Protein AF-A0A7J6DPH4-F1 (afdb_monomer_lite)

Secondary structure (DSSP, 8-state):
-------PPPTTS-S-SEEEETT-S-HHHHHHHHHHHHHH-EE-SSTT-EE--HHHHHHTT-GGGGTTHHHHHHHHHTT-SSEEEEEE-S-BTTTEEE--EEESSSSSSEEPP-TT-EEEE-SSTT--EEEPPEEEE---EEEEEE-S-GGG--HHHHHHHHHHHHHH-S--S-----GGGTEE-S-TT-SS---EEHHHHHHHHHT-EEEESS--TT---HHHHHHS-EEEEETTEEEEEEESSHHHHHHHHHHHHHHHHHHHHS--------EEEPPHHHHHHHHHHHHHHBS-HHHHHHHHS-SSTTTHHHHHHH--HHHHHHHHHHHHHHHHHHHHHHHHHHHHHHHHTS--PPP-TT-

InterPro domains:
  IPR039575 Prolyl 3-hydroxylase [PTHR14049] (85-272)
  IPR044862 Prolyl 4-hydroxylase alpha subunit, Fe(2+) 2OG dioxygenase domain [PF13640] (85-146)

Radius of gyration: 23.0 Å; chains: 1; bounding box: 57×44×83 Å

Sequence (363 aa):
MVVDEGKDPEPEEAQQSRLILNNFLSPNQCNELEFIHKSCSTVGYRPNVFSTTLSHLIATNSPHFLTPFIPIRVGAEEQALGGIAVCYLNNYGDDFSGGLFHFQDGEPQTIVPLRGDVVIYRADNRNIHSVDEIIDGERLTLALWFSRESSHDEDAKLISLFSERTLHSNKWLPLPASSDMYWFSLDQSSEDHLGFDICWARLHVIGFDILYAEDKSCCSDISELLMEPVQLARGNELFDKEFINILHALQVVQYYCWKASEVEATKVEVETSKVLLLSEFQQHRISSLKTLFLKDNHLAETVFRRATPTCSESMQQSFDWTKFAATIAMWEGYARDCYEGILRSLPYWKVQESIFKVSFDEM

pLDDT: mean 84.84, std 15.6, range [30.11, 98.0]

Organism: Cannabis sativa (NCBI:txid3483)

Foldseek 3Di:
DDDDDDDDPDPPVVPPQKDKDALQDPLLLLLLQVLVCLLQWWDDPDAPDTDDDCLSCLVFLNNLSVLSVFVSQVSLCVVDQWFKKKAWSAFDPWFWHFFWKAFPDDPPRIDGRDHNMMMTHHPDPNGHIDTTDTQFGATDIDMDGDHPPCVPDCLLVSLVSNVVSVVPDPDSATHDDAQNRQWHDNDPPDPPSQTFGSLQLLCVLLQKFKDFPDLCLVPPGVRVQQQGKIWIDGDQKTFPDIDRGSSNVSSLVSLCLSCVVVLVPDPQPDDQGDIDGDDPVRVVSRVSVCVVGHVDNVVSCRYHPGPHPPRSVVSVVDDDSSSSVVSSVVSVVSSVVSVVLCVVCSVVCNVVVHDHRDDPPPD

Structure (mmCIF, N/CA/C/O backbone):
data_AF-A0A7J6DPH4-F1
#
_entry.id   AF-A0A7J6DPH4-F1
#
loop_
_atom_site.group_PDB
_atom_site.id
_atom_site.type_symbol
_atom_site.label_atom_id
_atom_site.label_alt_id
_atom_site.label_comp_id
_atom_site.label_asym_id
_atom_site.label_entity_id
_atom_site.label_seq_id
_atom_site.pdbx_PDB_ins_code
_atom_site.Cartn_x
_atom_site.Cartn_y
_atom_site.Cartn_z
_atom_site.occupancy
_atom_site.B_iso_or_equiv
_atom_site.auth_seq_id
_atom_site.auth_comp_id
_atom_site.auth_asym_id
_atom_site.auth_atom_id
_atom_site.pdbx_PDB_model_num
ATOM 1 N N . MET A 1 1 ? 32.859 13.703 -56.738 1.00 38.06 1 MET A N 1
ATOM 2 C CA . MET A 1 1 ? 32.619 13.255 -55.353 1.00 38.06 1 MET A CA 1
ATOM 3 C C . MET A 1 1 ? 31.264 12.597 -55.354 1.00 38.06 1 MET A C 1
ATOM 5 O O . MET A 1 1 ? 30.282 13.266 -55.640 1.00 38.06 1 MET A O 1
ATOM 9 N N . VAL A 1 2 ? 31.277 11.275 -55.238 1.00 30.11 2 VAL A N 1
ATOM 10 C CA . VAL A 1 2 ? 30.096 10.417 -55.292 1.00 30.11 2 VAL A CA 1
ATOM 11 C C . VAL A 1 2 ? 29.369 10.538 -53.958 1.00 30.11 2 VAL A C 1
ATOM 13 O O . VAL A 1 2 ? 30.009 10.606 -52.911 1.00 30.11 2 VAL A O 1
ATOM 16 N N . VAL A 1 3 ? 28.051 10.656 -54.052 1.00 35.66 3 VAL A N 1
ATOM 17 C CA . VAL A 1 3 ? 27.092 10.678 -52.951 1.00 35.66 3 VAL A CA 1
ATOM 18 C C . VAL A 1 3 ? 27.022 9.255 -52.401 1.00 35.66 3 VAL A C 1
ATOM 20 O O . VAL A 1 3 ? 26.757 8.335 -53.171 1.00 35.66 3 VAL A O 1
ATOM 23 N N . ASP A 1 4 ? 27.327 9.069 -51.118 1.00 32.00 4 ASP A N 1
ATOM 24 C CA . ASP A 1 4 ? 27.157 7.782 -50.440 1.00 32.00 4 ASP A CA 1
ATOM 25 C C . ASP A 1 4 ? 25.717 7.730 -49.916 1.00 32.00 4 ASP A C 1
ATOM 27 O O . ASP A 1 4 ? 25.382 8.292 -48.871 1.00 32.00 4 ASP A O 1
ATOM 31 N N . GLU A 1 5 ? 24.837 7.178 -50.750 1.00 38.66 5 GLU A N 1
ATOM 32 C CA . GLU A 1 5 ? 23.484 6.781 -50.384 1.00 38.66 5 GLU A CA 1
ATOM 33 C C . GLU A 1 5 ? 23.533 5.415 -49.693 1.00 38.66 5 GLU A C 1
ATOM 35 O O . GLU A 1 5 ? 24.134 4.475 -50.205 1.00 38.66 5 GLU A O 1
ATOM 40 N N . GLY A 1 6 ? 22.801 5.289 -48.587 1.00 45.38 6 GLY A N 1
ATOM 41 C CA . GLY A 1 6 ? 22.257 4.003 -48.163 1.00 45.38 6 GLY A CA 1
ATOM 42 C C . GLY A 1 6 ? 23.234 3.070 -47.455 1.00 45.38 6 GLY A C 1
ATOM 43 O O . GLY A 1 6 ? 23.737 2.104 -48.023 1.00 45.38 6 GLY A O 1
ATOM 44 N N . LYS A 1 7 ? 23.329 3.242 -46.139 1.00 34.84 7 LYS A N 1
ATOM 45 C CA . LYS A 1 7 ? 23.300 2.075 -45.261 1.00 34.84 7 LYS A CA 1
ATOM 46 C C . LYS A 1 7 ? 22.102 2.231 -44.338 1.00 34.84 7 LYS A C 1
ATOM 48 O O . LYS A 1 7 ? 22.192 2.877 -43.297 1.00 34.84 7 LYS A O 1
ATOM 53 N N . ASP A 1 8 ? 20.968 1.695 -44.782 1.00 39.28 8 ASP A N 1
ATOM 54 C CA . ASP A 1 8 ? 19.888 1.352 -43.863 1.00 39.28 8 ASP A CA 1
ATOM 55 C C . ASP A 1 8 ? 20.501 0.500 -42.738 1.00 39.28 8 ASP A C 1
ATOM 57 O O . ASP A 1 8 ? 21.279 -0.418 -43.035 1.00 39.28 8 ASP A O 1
ATOM 61 N N . PRO A 1 9 ? 20.240 0.815 -41.45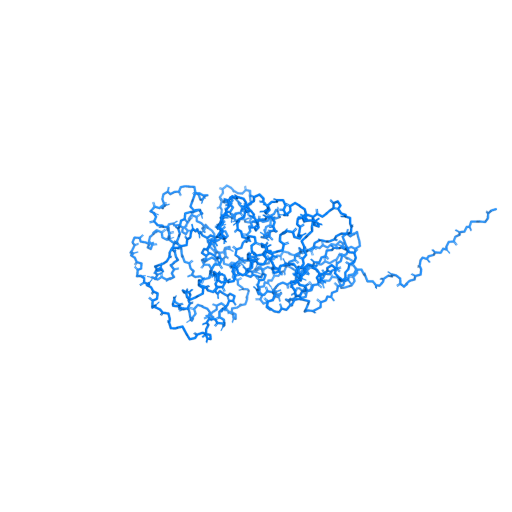8 1.00 39.25 9 PRO A N 1
ATOM 62 C CA . PRO A 1 9 ? 20.688 -0.040 -40.373 1.00 39.25 9 PRO A CA 1
ATOM 63 C C . PRO A 1 9 ? 20.066 -1.432 -40.549 1.00 39.25 9 PRO A C 1
ATOM 65 O O . PRO A 1 9 ? 18.888 -1.564 -40.884 1.00 39.25 9 PRO A O 1
ATOM 68 N N . GLU A 1 10 ? 20.891 -2.464 -40.374 1.00 35.25 10 GLU A N 1
ATOM 69 C CA . GLU A 1 10 ? 20.503 -3.868 -40.511 1.00 35.25 10 GLU A CA 1
ATOM 70 C C . GLU A 1 10 ? 19.258 -4.197 -39.657 1.00 35.25 10 GLU A C 1
ATOM 72 O O . GLU A 1 10 ? 19.133 -3.714 -38.529 1.00 35.25 10 GLU A O 1
ATOM 77 N N . PRO A 1 11 ? 18.337 -5.046 -40.149 1.00 38.75 11 PRO A N 1
ATOM 78 C CA . PRO A 1 11 ? 17.043 -5.310 -39.514 1.00 38.75 11 PRO A CA 1
ATOM 79 C C . PRO A 1 11 ? 17.111 -6.221 -38.269 1.00 38.75 11 PRO A C 1
ATOM 81 O O . PRO A 1 11 ? 16.097 -6.806 -37.896 1.00 38.75 11 PRO A O 1
ATOM 84 N N . GLU A 1 12 ? 18.263 -6.341 -37.603 1.00 36.81 12 GLU A N 1
ATOM 85 C CA . GLU A 1 12 ? 18.439 -7.197 -36.414 1.00 36.81 12 GLU A CA 1
ATOM 86 C C . GLU A 1 12 ? 18.521 -6.429 -35.076 1.00 36.81 12 GLU A C 1
ATOM 88 O O . GLU A 1 12 ? 18.468 -7.050 -34.020 1.00 36.81 12 GLU A O 1
ATOM 93 N N . GLU A 1 13 ? 18.518 -5.087 -35.069 1.00 39.62 13 GLU A N 1
ATOM 94 C CA . GLU A 1 13 ? 18.367 -4.281 -33.831 1.00 39.62 13 GLU A CA 1
ATOM 95 C C . GLU A 1 13 ? 16.907 -3.893 -33.512 1.00 39.62 13 GLU A C 1
ATOM 97 O O . GLU A 1 13 ? 16.618 -3.248 -32.502 1.00 39.62 13 GLU A O 1
ATOM 102 N N . ALA A 1 14 ? 15.948 -4.310 -34.342 1.00 40.16 14 ALA A N 1
ATOM 103 C CA . ALA A 1 14 ? 14.527 -3.984 -34.188 1.00 40.16 14 ALA A CA 1
ATOM 104 C C . ALA A 1 14 ? 13.787 -4.846 -33.140 1.00 40.16 14 ALA A C 1
ATOM 106 O O . ALA A 1 14 ? 12.569 -4.734 -32.996 1.00 40.16 14 ALA A O 1
ATOM 107 N N . GLN A 1 15 ? 14.494 -5.705 -32.401 1.00 46.00 15 GLN A N 1
ATOM 108 C CA . GLN A 1 15 ? 13.885 -6.798 -31.645 1.00 46.00 15 GLN A CA 1
ATOM 109 C C . GLN A 1 15 ? 14.222 -6.761 -30.150 1.00 46.00 15 GLN A C 1
ATOM 111 O O . GLN A 1 15 ? 14.888 -7.648 -29.638 1.00 46.00 15 GLN A O 1
ATOM 116 N N . GLN A 1 16 ? 13.737 -5.717 -29.466 1.00 54.22 16 GLN A N 1
ATOM 117 C CA . G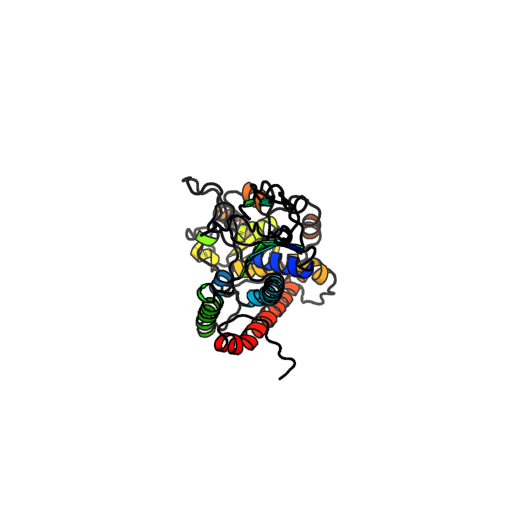LN A 1 16 ? 13.184 -5.746 -28.094 1.00 54.22 16 GLN A CA 1
ATOM 118 C C . GLN A 1 16 ? 12.870 -4.305 -27.654 1.00 54.22 16 GLN A C 1
ATOM 120 O O . GLN A 1 16 ? 13.657 -3.651 -26.973 1.00 54.22 16 GLN A O 1
ATOM 125 N N . SER A 1 17 ? 11.719 -3.754 -28.058 1.00 71.81 17 SER A N 1
ATOM 126 C CA . SER A 1 17 ? 11.288 -2.437 -27.549 1.00 71.81 17 SER A CA 1
ATOM 127 C C . SER A 1 17 ? 10.795 -2.506 -26.097 1.00 71.81 17 SER A C 1
ATOM 129 O O . SER A 1 17 ? 10.762 -1.478 -25.411 1.00 71.81 17 SER A O 1
ATOM 131 N N . ARG A 1 18 ? 10.416 -3.710 -25.642 1.00 87.06 18 ARG A N 1
ATOM 132 C CA . ARG A 1 18 ? 9.787 -4.011 -24.351 1.00 87.06 18 ARG A CA 1
ATOM 133 C C . ARG A 1 18 ? 10.190 -5.406 -23.896 1.00 87.06 18 ARG A C 1
ATOM 135 O O . ARG A 1 18 ? 10.319 -6.316 -24.714 1.00 87.06 18 ARG A O 1
ATOM 142 N N . LEU A 1 19 ? 10.339 -5.566 -22.594 1.00 91.88 19 LEU A N 1
ATOM 143 C CA . LEU A 1 19 ? 10.600 -6.836 -21.942 1.00 91.88 19 LEU A CA 1
ATOM 144 C C . LEU A 1 19 ? 9.438 -7.133 -20.999 1.00 91.88 19 LEU A C 1
ATOM 146 O O . LEU A 1 19 ? 9.064 -6.289 -20.191 1.00 91.88 19 LEU A O 1
ATOM 150 N N . ILE A 1 20 ? 8.863 -8.325 -21.117 1.00 93.94 20 ILE A N 1
ATOM 151 C CA . ILE A 1 20 ? 7.814 -8.808 -20.218 1.00 93.94 20 ILE A CA 1
ATOM 152 C C . ILE A 1 20 ? 8.384 -10.022 -19.509 1.00 93.94 20 ILE A C 1
ATOM 154 O O . ILE A 1 20 ? 8.773 -10.991 -20.164 1.00 93.94 20 ILE A O 1
ATOM 158 N N . LEU A 1 21 ? 8.470 -9.950 -18.186 1.00 95.44 21 LEU A N 1
ATOM 159 C CA . LEU A 1 21 ? 8.940 -11.055 -17.365 1.00 95.44 21 LEU A CA 1
ATOM 160 C C . LEU A 1 21 ? 7.788 -11.532 -16.502 1.00 95.44 21 LEU A C 1
ATOM 162 O O . LEU A 1 21 ? 7.256 -10.778 -15.685 1.00 95.44 21 LEU A O 1
ATOM 166 N N . ASN A 1 22 ? 7.432 -12.797 -16.687 1.00 96.62 22 ASN A N 1
ATOM 167 C CA . ASN A 1 22 ? 6.362 -13.409 -15.924 1.00 96.62 22 ASN A CA 1
ATOM 168 C C . ASN A 1 22 ? 6.895 -13.885 -14.574 1.00 96.62 22 ASN A C 1
ATOM 170 O O . ASN A 1 22 ? 7.983 -14.462 -14.517 1.00 96.62 22 ASN A O 1
ATOM 174 N N . ASN A 1 23 ? 6.111 -13.715 -13.510 1.00 96.00 23 ASN A N 1
ATOM 175 C CA . ASN A 1 23 ? 6.484 -14.094 -12.141 1.00 96.00 23 ASN A CA 1
ATOM 176 C C . ASN A 1 23 ? 7.829 -13.495 -11.683 1.00 96.00 23 ASN A C 1
ATOM 178 O O . ASN A 1 23 ? 8.599 -14.144 -10.972 1.00 96.00 23 ASN A O 1
ATOM 182 N N . PHE A 1 24 ? 8.129 -12.267 -12.107 1.00 97.38 24 PHE A N 1
ATOM 183 C CA . PHE A 1 24 ? 9.299 -11.528 -11.639 1.00 97.38 24 PHE A CA 1
ATOM 184 C C . PHE A 1 24 ? 9.242 -11.285 -10.126 1.00 97.38 24 PHE A C 1
ATOM 186 O O . PHE A 1 24 ? 10.245 -11.442 -9.431 1.00 97.38 24 PHE A O 1
ATOM 193 N N . LEU A 1 25 ? 8.057 -10.955 -9.606 1.00 97.81 25 LEU A N 1
ATOM 194 C CA . LEU A 1 25 ? 7.794 -10.933 -8.172 1.00 97.81 25 LEU A CA 1
ATOM 195 C C . LEU A 1 25 ? 7.164 -12.253 -7.737 1.00 97.81 25 LEU A C 1
ATOM 197 O O . LEU A 1 25 ? 6.213 -12.747 -8.343 1.00 97.81 25 LEU A O 1
ATOM 201 N N . SER A 1 26 ? 7.654 -12.794 -6.626 1.00 96.81 26 SER A N 1
ATOM 202 C CA . SER A 1 26 ? 6.997 -13.916 -5.962 1.00 96.81 26 SER A CA 1
ATOM 203 C C . SER A 1 26 ? 5.646 -13.495 -5.359 1.00 96.81 26 SER A C 1
ATOM 205 O O . SER A 1 26 ? 5.472 -12.332 -4.979 1.00 96.81 26 SER A O 1
ATOM 207 N N . PRO A 1 27 ? 4.706 -14.438 -5.146 1.00 94.38 27 PRO A N 1
ATOM 208 C CA . PRO A 1 27 ? 3.442 -14.143 -4.468 1.00 94.38 27 PRO A CA 1
ATOM 209 C C . PRO A 1 27 ? 3.621 -13.481 -3.095 1.00 94.38 27 PRO A C 1
ATOM 211 O O . PRO A 1 27 ? 2.845 -12.603 -2.722 1.00 94.38 27 PRO A O 1
ATOM 214 N N . ASN A 1 28 ? 4.667 -13.857 -2.351 1.00 93.81 28 ASN A N 1
ATOM 215 C CA . ASN A 1 28 ? 4.969 -13.255 -1.053 1.00 93.81 28 ASN A CA 1
ATOM 216 C C . ASN A 1 28 ? 5.398 -11.791 -1.186 1.00 93.81 28 ASN A C 1
ATOM 218 O O . ASN A 1 28 ? 4.892 -10.962 -0.436 1.00 93.81 28 ASN A O 1
ATOM 222 N N . GLN A 1 29 ? 6.252 -11.464 -2.162 1.00 96.12 29 GLN A N 1
ATOM 223 C CA . GLN A 1 29 ? 6.635 -10.075 -2.442 1.00 96.12 29 GLN A CA 1
ATOM 224 C C . GLN A 1 29 ? 5.429 -9.246 -2.889 1.00 96.12 29 GLN A C 1
ATOM 226 O O . GLN A 1 29 ? 5.248 -8.133 -2.408 1.00 96.12 29 GLN A O 1
ATOM 231 N N . CYS A 1 30 ? 4.562 -9.784 -3.754 1.00 96.81 30 CYS A N 1
ATOM 232 C CA . CYS A 1 30 ? 3.339 -9.082 -4.145 1.00 96.81 30 CYS A CA 1
ATOM 233 C C . CYS A 1 30 ? 2.439 -8.791 -2.937 1.00 96.81 30 CYS A C 1
ATOM 235 O O . CYS A 1 30 ? 1.960 -7.672 -2.805 1.00 96.81 30 CYS A O 1
ATOM 237 N N . ASN A 1 31 ? 2.223 -9.777 -2.056 1.00 94.75 31 ASN A N 1
ATOM 238 C CA . ASN A 1 31 ? 1.425 -9.591 -0.840 1.00 94.75 31 ASN A CA 1
ATOM 239 C C . ASN A 1 31 ? 2.033 -8.531 0.095 1.00 94.75 31 ASN A C 1
ATOM 241 O O . ASN A 1 31 ? 1.306 -7.701 0.630 1.00 94.75 31 ASN A O 1
ATOM 245 N N . GLU A 1 32 ? 3.353 -8.558 0.292 1.00 96.44 32 GLU A N 1
ATOM 246 C CA . GLU A 1 32 ? 4.063 -7.599 1.143 1.00 96.44 32 GLU A CA 1
ATOM 247 C C . GLU A 1 32 ? 3.950 -6.168 0.595 1.00 96.44 32 GLU A C 1
ATOM 249 O O . GLU A 1 32 ? 3.618 -5.243 1.334 1.00 96.44 32 GLU A O 1
ATOM 254 N N . LEU A 1 33 ? 4.145 -5.981 -0.714 1.00 97.19 33 LEU A N 1
ATOM 255 C CA . LEU A 1 33 ? 4.000 -4.674 -1.360 1.00 97.19 33 LEU A CA 1
ATOM 256 C C . LEU A 1 33 ? 2.548 -4.175 -1.373 1.00 97.19 33 LEU A C 1
ATOM 258 O O . LEU A 1 33 ? 2.313 -2.983 -1.170 1.00 97.19 33 LEU A O 1
ATOM 262 N N . GLU A 1 34 ? 1.575 -5.066 -1.587 1.00 96.12 34 GLU A N 1
ATOM 263 C CA . GLU A 1 34 ? 0.147 -4.747 -1.472 1.00 96.12 34 GLU A CA 1
ATOM 264 C C . GLU A 1 34 ? -0.190 -4.279 -0.051 1.00 96.12 34 GLU A C 1
ATOM 266 O O . GLU A 1 34 ? -0.827 -3.238 0.109 1.00 96.12 34 GLU A O 1
ATOM 271 N N . PHE A 1 35 ? 0.296 -4.988 0.973 1.00 95.81 35 PHE A N 1
ATOM 272 C CA . PHE A 1 35 ? 0.172 -4.582 2.373 1.00 95.81 35 PHE A CA 1
ATOM 273 C C . PHE A 1 35 ? 0.742 -3.177 2.600 1.00 95.81 35 PHE A C 1
ATOM 275 O O . PHE A 1 35 ? 0.036 -2.311 3.122 1.00 95.81 35 PHE A O 1
ATOM 282 N N . ILE A 1 36 ? 1.988 -2.923 2.190 1.00 97.25 36 ILE A N 1
ATOM 283 C CA . ILE A 1 36 ? 2.648 -1.626 2.396 1.00 97.25 36 ILE A CA 1
ATOM 284 C C . ILE A 1 36 ? 1.846 -0.507 1.730 1.00 97.25 36 ILE A C 1
ATOM 286 O O . ILE A 1 36 ? 1.576 0.517 2.363 1.00 97.25 36 ILE A O 1
ATOM 290 N N . HIS A 1 37 ? 1.425 -0.710 0.478 1.00 97.38 37 HIS A N 1
ATOM 291 C CA . HIS A 1 37 ? 0.651 0.283 -0.256 1.00 97.38 37 HIS A CA 1
ATOM 292 C C . HIS A 1 37 ? -0.694 0.560 0.417 1.00 97.38 37 HIS A C 1
ATOM 294 O O . HIS A 1 37 ? -0.981 1.705 0.757 1.00 97.38 37 HIS A O 1
ATOM 300 N N . LYS A 1 38 ? -1.489 -0.477 0.704 1.00 95.88 38 LYS A N 1
ATOM 301 C CA . LYS A 1 38 ? -2.801 -0.323 1.354 1.00 95.88 38 LYS A CA 1
ATOM 302 C C . LYS A 1 38 ? -2.710 0.287 2.750 1.00 95.88 38 LYS A C 1
ATOM 304 O O . LYS A 1 38 ? -3.684 0.857 3.231 1.00 95.88 38 LYS A O 1
ATOM 309 N N . SER A 1 39 ? -1.550 0.193 3.391 1.00 95.75 39 SER A N 1
ATOM 310 C CA . SER A 1 39 ? -1.319 0.775 4.710 1.00 95.75 39 SER A CA 1
ATOM 311 C C . SER A 1 39 ? -0.826 2.217 4.684 1.00 95.75 39 SER A C 1
ATOM 313 O O . SER A 1 39 ? -0.927 2.893 5.698 1.00 95.75 39 SER A O 1
ATOM 315 N N . CYS A 1 40 ? -0.237 2.675 3.575 1.00 96.56 40 CYS A N 1
ATOM 316 C CA . CYS A 1 40 ? 0.497 3.946 3.517 1.00 96.56 40 CYS A CA 1
ATOM 317 C C . CYS A 1 40 ? 0.145 4.798 2.289 1.00 96.56 40 CYS A C 1
ATOM 319 O O . CYS A 1 40 ? 0.872 5.733 1.955 1.00 96.56 40 CYS A O 1
ATOM 321 N N . SER A 1 41 ? -0.896 4.446 1.539 1.00 96.19 41 SER A N 1
ATOM 322 C CA . SER A 1 41 ? -1.289 5.177 0.338 1.00 96.19 41 SER A CA 1
ATOM 323 C C . SER A 1 41 ? -1.917 6.527 0.673 1.00 96.19 41 SER A C 1
ATOM 325 O O . SER A 1 41 ? -2.727 6.633 1.591 1.00 96.19 41 SER A O 1
ATOM 327 N N . THR A 1 42 ? -1.603 7.524 -0.144 1.00 95.12 42 THR A N 1
ATOM 328 C CA . THR A 1 42 ? -2.237 8.849 -0.166 1.00 95.12 42 THR A CA 1
ATOM 329 C C . THR A 1 42 ? -2.852 9.106 -1.532 1.00 95.12 42 THR A C 1
ATOM 331 O O . THR A 1 42 ? -2.581 8.370 -2.482 1.00 95.12 42 THR A O 1
ATOM 334 N N . VAL A 1 43 ? -3.663 10.152 -1.658 1.00 93.56 43 VAL A N 1
ATOM 335 C CA . VAL A 1 43 ? -4.115 10.653 -2.955 1.00 93.56 43 VAL A CA 1
ATOM 336 C C . VAL A 1 43 ? -2.896 11.074 -3.777 1.00 93.56 43 VAL A C 1
ATOM 338 O O . VAL A 1 43 ? -2.038 11.840 -3.339 1.00 93.56 43 VAL A O 1
ATOM 341 N N . GLY A 1 44 ? -2.793 10.513 -4.975 1.00 90.12 44 GLY A N 1
ATOM 342 C CA . GLY A 1 44 ? -1.753 10.814 -5.939 1.00 90.12 44 GLY A CA 1
ATOM 343 C C . GLY A 1 44 ? -2.012 12.129 -6.668 1.00 90.12 44 GLY A C 1
ATOM 344 O O . GLY A 1 44 ? -3.106 12.681 -6.665 1.00 90.12 44 GLY A O 1
ATOM 345 N N . TYR A 1 45 ? -0.985 12.619 -7.360 1.00 83.56 45 TYR A N 1
ATOM 346 C CA . TYR A 1 45 ? -1.077 13.855 -8.146 1.00 83.56 45 TYR A CA 1
ATOM 347 C C . TYR A 1 45 ? -2.079 13.768 -9.314 1.00 83.56 45 TYR A C 1
ATOM 349 O O . TYR A 1 45 ? -2.598 14.784 -9.771 1.00 83.56 45 TYR A O 1
ATOM 357 N N . ARG A 1 46 ? -2.334 12.560 -9.830 1.00 84.38 46 ARG A N 1
ATOM 358 C CA . ARG A 1 46 ? -3.333 12.335 -10.880 1.00 84.38 46 ARG A CA 1
ATOM 359 C C . ARG A 1 46 ? -4.685 12.000 -10.240 1.00 84.38 46 ARG A C 1
ATOM 361 O O . ARG A 1 46 ? -4.693 11.252 -9.263 1.00 84.38 46 ARG A O 1
ATOM 368 N N . PRO A 1 47 ? -5.807 12.484 -10.804 1.00 82.06 47 PRO A N 1
ATOM 369 C CA . PRO A 1 47 ? -7.136 12.062 -10.372 1.00 82.06 47 PRO A CA 1
ATOM 370 C C . PRO A 1 47 ? -7.253 10.536 -10.349 1.00 82.06 47 PRO A C 1
ATOM 372 O O . PRO A 1 47 ? -6.672 9.867 -11.205 1.00 82.06 47 PRO A O 1
ATOM 375 N N . ASN A 1 48 ? -8.004 10.001 -9.385 1.00 85.62 48 ASN A N 1
ATOM 376 C CA . ASN A 1 48 ? -8.279 8.564 -9.248 1.00 85.62 48 ASN A CA 1
ATOM 377 C C . ASN A 1 48 ? -7.040 7.673 -9.034 1.00 85.62 48 ASN A C 1
ATOM 379 O O . ASN A 1 48 ? -7.110 6.463 -9.227 1.00 85.62 48 ASN A O 1
ATOM 383 N N . VAL A 1 49 ? -5.903 8.245 -8.628 1.00 89.25 49 VAL A N 1
ATOM 384 C CA . VAL A 1 49 ? -4.683 7.488 -8.323 1.00 89.25 49 VAL A CA 1
ATOM 385 C C . VAL A 1 49 ? -4.378 7.590 -6.839 1.00 89.25 49 VAL A C 1
ATOM 387 O O . VAL A 1 49 ? -4.331 8.690 -6.296 1.00 89.25 49 VAL A O 1
ATOM 390 N N . PHE A 1 50 ? -4.084 6.458 -6.205 1.00 94.31 50 PHE A N 1
ATOM 391 C CA . PHE A 1 50 ? -3.421 6.425 -4.906 1.00 94.31 50 PHE A CA 1
ATOM 392 C C . PHE A 1 50 ? -1.928 6.159 -5.075 1.00 94.31 50 PHE A C 1
ATOM 394 O O . PHE A 1 50 ? -1.505 5.435 -5.974 1.00 94.31 50 PHE A O 1
ATOM 401 N N . SER A 1 51 ? -1.108 6.752 -4.214 1.00 94.31 51 SER A N 1
ATOM 402 C CA . SER A 1 51 ? 0.345 6.672 -4.302 1.00 94.31 51 SER A CA 1
ATOM 403 C C . SER A 1 51 ? 0.986 6.451 -2.939 1.00 94.31 51 SER A C 1
ATOM 405 O O . SER A 1 51 ? 0.611 7.066 -1.939 1.00 94.31 51 SER A O 1
ATOM 407 N N . THR A 1 52 ? 2.008 5.601 -2.925 1.00 95.88 52 THR A N 1
ATOM 408 C CA . THR A 1 52 ? 2.933 5.428 -1.803 1.00 95.88 52 THR A CA 1
ATOM 409 C C . THR A 1 52 ? 4.340 5.631 -2.343 1.00 95.88 52 THR A C 1
ATOM 411 O O . THR A 1 52 ? 4.912 4.732 -2.954 1.00 95.88 52 THR A O 1
ATOM 414 N N . THR A 1 53 ? 4.895 6.829 -2.167 1.00 94.06 53 THR A N 1
ATOM 415 C CA . THR A 1 53 ? 6.267 7.127 -2.602 1.00 94.06 53 THR A CA 1
ATOM 416 C C . THR A 1 53 ? 7.267 6.804 -1.493 1.00 94.06 53 THR A C 1
ATOM 418 O O . THR A 1 53 ? 6.932 6.853 -0.309 1.00 94.06 53 THR A O 1
ATOM 421 N N . LEU A 1 54 ? 8.523 6.525 -1.856 1.00 93.62 54 LEU A N 1
ATOM 422 C CA . LEU A 1 54 ? 9.587 6.278 -0.872 1.00 93.62 54 LEU A CA 1
ATOM 423 C C . LEU A 1 54 ? 9.773 7.484 0.068 1.00 93.62 54 LEU A C 1
ATOM 425 O O . LEU A 1 54 ? 9.882 7.322 1.282 1.00 93.62 54 LEU A O 1
ATOM 429 N N . SER A 1 55 ? 9.703 8.706 -0.471 1.00 92.38 55 SER A N 1
ATOM 430 C CA . SER A 1 55 ? 9.742 9.940 0.322 1.00 92.38 55 SER A CA 1
ATOM 431 C C . SER A 1 55 ? 8.556 10.054 1.279 1.00 92.38 55 SER A C 1
ATOM 433 O O . SER A 1 55 ? 8.736 10.507 2.407 1.00 92.38 55 SER A O 1
ATOM 435 N N . HIS A 1 56 ? 7.358 9.623 0.864 1.00 94.00 56 HIS A N 1
ATOM 436 C CA . HIS A 1 56 ? 6.182 9.605 1.734 1.00 94.00 56 HIS A CA 1
ATOM 437 C C . HIS A 1 56 ? 6.378 8.651 2.916 1.00 94.00 56 HIS A C 1
ATOM 439 O O . HIS A 1 56 ? 6.116 9.051 4.044 1.00 94.00 56 HIS A O 1
ATOM 445 N N . LEU A 1 57 ? 6.916 7.445 2.692 1.00 94.44 57 LEU A N 1
ATOM 446 C CA . LEU A 1 57 ? 7.220 6.493 3.769 1.00 94.44 57 LEU A CA 1
ATOM 447 C C . LEU A 1 57 ? 8.184 7.082 4.809 1.00 94.44 57 LEU A C 1
ATOM 449 O O . LEU A 1 57 ? 7.981 6.927 6.011 1.00 94.44 57 LEU A O 1
ATOM 453 N N . ILE A 1 58 ? 9.216 7.805 4.369 1.00 92.56 58 ILE A N 1
ATOM 454 C CA . ILE A 1 58 ? 10.138 8.493 5.285 1.00 92.56 58 ILE A CA 1
ATOM 455 C C . ILE A 1 58 ? 9.426 9.657 5.998 1.00 92.56 58 ILE A C 1
ATOM 457 O O . ILE A 1 58 ? 9.599 9.866 7.204 1.00 92.56 58 ILE A O 1
ATOM 461 N N . ALA A 1 59 ? 8.600 10.417 5.274 1.00 91.44 59 ALA A N 1
ATOM 462 C CA . ALA A 1 59 ? 7.857 11.543 5.823 1.00 91.44 59 ALA A CA 1
ATOM 463 C C . ALA A 1 59 ? 6.841 11.108 6.892 1.00 91.44 59 ALA A C 1
ATOM 465 O O . ALA A 1 59 ? 6.714 11.802 7.895 1.00 91.44 59 ALA A O 1
ATOM 466 N N . THR A 1 60 ? 6.196 9.953 6.745 1.00 92.31 60 THR A N 1
ATOM 467 C CA . THR A 1 60 ? 5.237 9.400 7.718 1.00 92.31 60 THR A CA 1
ATOM 468 C C . THR A 1 60 ? 5.886 8.502 8.765 1.00 92.31 60 THR A C 1
ATOM 470 O O . THR A 1 60 ? 5.214 7.712 9.426 1.00 92.31 60 THR A O 1
ATOM 473 N N . ASN A 1 61 ? 7.207 8.607 8.935 1.00 92.50 61 ASN A N 1
ATOM 474 C CA . ASN A 1 61 ? 7.969 7.840 9.917 1.00 92.50 61 ASN A CA 1
ATOM 475 C C . ASN A 1 61 ? 7.791 6.311 9.779 1.00 92.50 61 ASN A C 1
ATOM 477 O O . ASN A 1 61 ? 7.905 5.568 10.751 1.00 92.50 61 ASN A O 1
ATOM 481 N N . SER A 1 62 ? 7.569 5.847 8.546 1.00 93.62 62 SER A N 1
ATOM 482 C CA . SER A 1 62 ? 7.502 4.437 8.147 1.00 93.62 62 SER A CA 1
ATOM 483 C C . SER A 1 62 ? 8.667 4.012 7.225 1.00 93.62 62 SER A C 1
ATOM 485 O O . SER A 1 62 ? 8.452 3.267 6.267 1.00 93.62 62 SER A O 1
ATOM 487 N N . PRO A 1 63 ? 9.924 4.451 7.462 1.00 92.00 63 PRO A N 1
ATOM 488 C CA . PRO A 1 63 ? 11.035 4.152 6.560 1.00 92.00 63 PRO A CA 1
ATOM 489 C C . PRO A 1 63 ? 11.383 2.663 6.533 1.00 92.00 63 PRO A C 1
ATOM 491 O O . PRO A 1 63 ? 11.958 2.205 5.559 1.00 92.00 63 PRO A O 1
ATOM 494 N N . HIS A 1 64 ? 11.013 1.890 7.560 1.00 91.06 64 HIS A N 1
ATOM 495 C CA . HIS A 1 64 ? 11.221 0.441 7.611 1.00 91.06 64 HIS A CA 1
ATOM 496 C C . HIS A 1 64 ? 10.596 -0.291 6.412 1.00 91.06 64 HIS A C 1
ATOM 498 O O . HIS A 1 64 ? 11.148 -1.286 5.952 1.00 91.06 64 HIS A O 1
ATOM 504 N N . PHE A 1 65 ? 9.524 0.247 5.826 1.00 94.25 65 PHE A N 1
ATOM 505 C CA . PHE A 1 65 ? 8.941 -0.307 4.607 1.00 94.25 65 PHE A CA 1
ATOM 506 C C . PHE A 1 65 ? 9.767 -0.054 3.341 1.00 94.25 65 PHE A C 1
ATOM 508 O O . PHE A 1 65 ? 9.387 -0.559 2.298 1.00 94.25 65 PHE A O 1
ATOM 515 N N . LEU A 1 66 ? 10.895 0.664 3.379 1.00 92.44 66 LEU A N 1
ATOM 516 C CA . LEU A 1 66 ? 11.802 0.766 2.226 1.00 92.44 66 LEU A CA 1
ATOM 517 C C . LEU A 1 66 ? 12.502 -0.568 1.927 1.00 92.44 66 LEU A C 1
ATOM 519 O O . LEU A 1 66 ? 12.773 -0.874 0.767 1.00 92.44 66 LEU A O 1
ATOM 523 N N . THR A 1 67 ? 12.781 -1.368 2.961 1.00 91.62 67 THR A N 1
ATOM 524 C CA . THR A 1 67 ? 13.599 -2.586 2.865 1.00 91.62 67 THR A CA 1
ATOM 525 C C . THR A 1 67 ? 13.097 -3.582 1.808 1.00 91.62 67 THR A C 1
ATOM 527 O O . THR A 1 67 ? 13.919 -4.021 0.998 1.00 91.62 67 THR A O 1
ATOM 530 N N . PRO A 1 68 ? 11.789 -3.904 1.717 1.00 93.12 68 PRO A N 1
ATOM 531 C CA . PRO A 1 68 ? 11.278 -4.837 0.707 1.00 93.12 68 PRO A CA 1
ATOM 532 C C . PRO A 1 68 ? 11.434 -4.362 -0.747 1.00 93.12 68 PRO A C 1
ATOM 534 O O . PRO A 1 68 ? 11.522 -5.191 -1.652 1.00 93.12 68 PRO A O 1
ATOM 537 N N . PHE A 1 69 ? 11.525 -3.049 -0.997 1.00 93.00 69 PHE A N 1
ATOM 538 C CA . PHE A 1 69 ? 11.678 -2.504 -2.354 1.00 93.00 69 PHE A CA 1
ATOM 539 C C . PHE A 1 69 ? 13.101 -2.653 -2.903 1.00 93.00 69 PHE A C 1
ATOM 541 O O . PHE A 1 69 ? 13.279 -2.765 -4.115 1.00 93.00 69 PHE A O 1
ATOM 548 N N . ILE A 1 70 ? 14.116 -2.671 -2.033 1.00 91.12 70 ILE A N 1
ATOM 549 C CA . ILE A 1 70 ? 15.534 -2.675 -2.425 1.00 91.12 70 ILE A CA 1
ATOM 550 C C . ILE A 1 70 ? 15.890 -3.857 -3.342 1.00 91.12 70 ILE A C 1
ATOM 552 O O . ILE A 1 70 ? 16.384 -3.611 -4.442 1.00 91.12 70 ILE A O 1
ATOM 556 N N . PRO A 1 71 ? 15.646 -5.132 -2.968 1.00 91.69 71 PRO A N 1
ATOM 557 C CA . PRO A 1 71 ? 16.002 -6.254 -3.839 1.00 91.69 71 PRO A CA 1
ATOM 558 C C . PRO A 1 71 ? 15.216 -6.256 -5.157 1.00 91.69 71 PRO A C 1
ATOM 560 O O . PRO A 1 71 ? 15.733 -6.717 -6.169 1.00 91.69 71 PRO A O 1
ATOM 563 N N . ILE A 1 72 ? 13.989 -5.728 -5.158 1.00 93.50 72 ILE A N 1
ATOM 564 C CA . ILE A 1 72 ? 13.133 -5.653 -6.348 1.00 93.50 72 ILE A CA 1
ATOM 565 C C . ILE A 1 72 ? 13.676 -4.620 -7.332 1.00 93.50 72 ILE A C 1
ATOM 567 O O . ILE A 1 72 ? 13.772 -4.896 -8.525 1.00 93.50 72 ILE A O 1
ATOM 571 N N . ARG A 1 73 ? 14.078 -3.450 -6.824 1.00 91.06 73 ARG A N 1
ATOM 572 C CA . ARG A 1 73 ? 14.727 -2.411 -7.622 1.00 91.06 73 ARG A CA 1
ATOM 573 C C . ARG A 1 73 ? 16.017 -2.922 -8.254 1.00 91.06 73 ARG A C 1
ATOM 575 O O . ARG A 1 73 ? 16.156 -2.810 -9.465 1.00 91.06 73 ARG A O 1
ATOM 582 N N . VAL A 1 74 ? 16.904 -3.528 -7.460 1.00 89.00 74 VAL A N 1
ATOM 583 C CA . VAL A 1 74 ? 18.163 -4.105 -7.965 1.00 89.00 74 VAL A CA 1
ATOM 584 C C . VAL A 1 74 ? 17.872 -5.147 -9.046 1.00 89.00 74 VAL A C 1
ATOM 586 O O . VAL A 1 74 ? 18.426 -5.078 -10.139 1.00 89.00 74 VAL A O 1
ATOM 589 N N . GLY A 1 75 ? 16.930 -6.057 -8.785 1.00 90.50 75 GLY A N 1
ATOM 590 C CA . GLY A 1 75 ? 16.542 -7.080 -9.751 1.00 90.50 75 GLY A CA 1
ATOM 591 C C . GLY A 1 75 ? 15.982 -6.510 -11.055 1.00 90.50 75 GLY A C 1
ATOM 592 O O . GLY A 1 75 ? 16.227 -7.093 -12.104 1.00 90.50 75 GLY A O 1
ATOM 593 N N . ALA A 1 76 ? 15.256 -5.386 -11.017 1.00 89.56 76 ALA A N 1
ATOM 594 C CA . ALA A 1 76 ? 14.710 -4.729 -12.207 1.00 89.56 76 ALA A CA 1
ATOM 595 C C . ALA A 1 76 ? 15.793 -3.978 -13.002 1.00 89.56 76 ALA A C 1
ATOM 597 O O . ALA A 1 76 ? 15.814 -4.054 -14.232 1.00 89.56 76 ALA A O 1
ATOM 598 N N . GLU A 1 77 ? 16.712 -3.299 -12.310 1.00 86.94 77 GLU A N 1
ATOM 599 C CA . GLU A 1 77 ? 17.867 -2.619 -12.913 1.00 86.94 77 GLU A CA 1
ATOM 600 C C . GLU A 1 77 ? 18.809 -3.600 -13.631 1.00 86.94 77 GLU A C 1
ATOM 602 O O . GLU A 1 77 ? 19.376 -3.267 -14.671 1.00 86.94 77 GLU A O 1
ATOM 607 N N . GLU A 1 78 ? 18.934 -4.837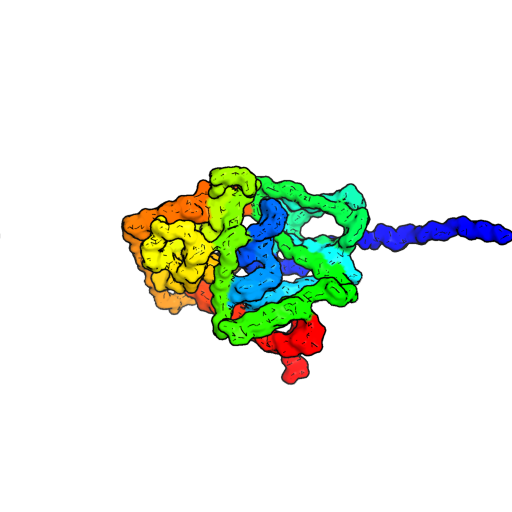 -13.141 1.00 87.75 78 GLU A N 1
ATOM 608 C CA . GLU A 1 78 ? 19.718 -5.890 -13.802 1.00 87.75 78 GLU A CA 1
ATOM 609 C C . GLU A 1 78 ? 19.121 -6.345 -15.148 1.00 87.75 78 GLU A C 1
ATOM 611 O O . GLU A 1 78 ? 19.855 -6.842 -16.004 1.00 87.75 78 GLU A O 1
ATOM 616 N N . GLN A 1 79 ? 17.813 -6.158 -15.375 1.00 86.88 79 GLN A N 1
ATOM 617 C CA . GLN A 1 79 ? 17.145 -6.600 -16.608 1.00 86.88 79 GLN A CA 1
ATOM 618 C C . GLN A 1 79 ? 17.296 -5.616 -17.770 1.00 86.88 79 GLN A C 1
ATOM 620 O O . GLN A 1 79 ? 17.166 -6.011 -18.930 1.00 86.88 79 GLN A O 1
ATOM 625 N N . ALA A 1 80 ? 17.524 -4.329 -17.492 1.00 81.50 80 ALA A N 1
ATOM 626 C CA . ALA A 1 80 ? 17.569 -3.302 -18.528 1.00 81.50 80 ALA A CA 1
ATOM 627 C C . ALA A 1 80 ? 18.501 -2.139 -18.171 1.00 81.50 80 ALA A C 1
ATOM 629 O O . ALA A 1 80 ? 18.540 -1.649 -17.049 1.00 81.50 80 ALA A O 1
ATOM 630 N N . LEU A 1 81 ? 19.208 -1.616 -19.176 1.00 69.81 81 LEU A N 1
ATOM 631 C CA . LEU A 1 81 ? 20.171 -0.519 -19.020 1.00 69.81 81 LEU A CA 1
ATOM 632 C C . LEU A 1 81 ? 19.505 0.870 -18.985 1.00 69.81 81 LEU A C 1
ATOM 634 O O . LEU A 1 81 ? 19.933 1.784 -19.691 1.00 69.81 81 LEU A O 1
ATOM 638 N N . GLY A 1 82 ? 18.465 1.016 -18.166 1.00 80.81 82 GLY A N 1
ATOM 639 C CA . GLY A 1 82 ? 17.634 2.217 -18.058 1.00 80.81 82 GLY A CA 1
ATOM 640 C C . GLY A 1 82 ? 16.224 2.018 -18.616 1.00 80.81 82 GLY A C 1
ATOM 641 O O . GLY A 1 82 ? 16.032 1.344 -19.631 1.00 80.81 82 GLY A O 1
ATOM 642 N N . GLY A 1 83 ? 15.232 2.630 -17.969 1.00 88.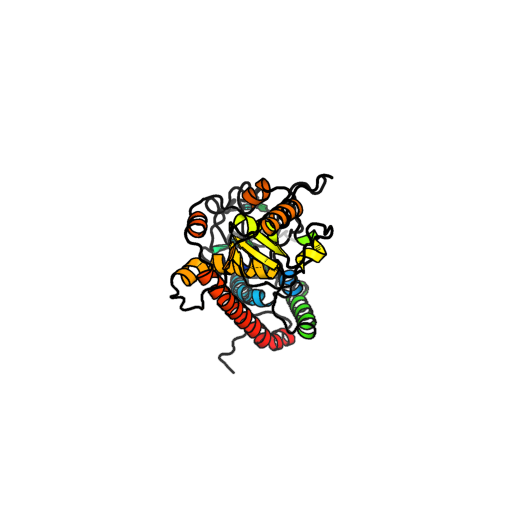94 83 GLY A N 1
ATOM 643 C CA . GLY A 1 83 ? 13.839 2.548 -18.388 1.00 88.94 83 GLY A CA 1
ATOM 644 C C . GLY A 1 83 ? 12.838 2.692 -17.250 1.00 88.94 83 GLY A C 1
ATOM 645 O O . GLY A 1 83 ? 13.137 3.210 -16.174 1.00 88.94 83 GLY A O 1
ATOM 646 N N . ILE A 1 84 ? 11.623 2.245 -17.546 1.00 92.69 84 ILE A N 1
ATOM 647 C CA . ILE A 1 84 ? 10.495 2.166 -16.628 1.00 92.69 84 ILE A CA 1
ATOM 648 C C . ILE A 1 84 ? 10.164 0.690 -16.459 1.00 92.69 84 ILE A C 1
ATOM 650 O O . ILE A 1 84 ? 10.011 -0.011 -17.459 1.00 92.69 84 ILE A O 1
ATOM 654 N N . ALA A 1 85 ? 10.030 0.230 -15.218 1.00 94.94 85 ALA A N 1
ATOM 655 C CA . ALA A 1 85 ? 9.467 -1.077 -14.903 1.00 94.94 85 ALA A CA 1
ATOM 656 C C . ALA A 1 85 ? 8.128 -0.902 -14.184 1.00 94.94 85 ALA A C 1
ATOM 658 O O . ALA A 1 85 ? 8.032 -0.167 -13.203 1.00 94.94 85 ALA A O 1
ATOM 659 N N . VAL A 1 86 ? 7.095 -1.588 -14.665 1.00 96.69 86 VAL A N 1
ATOM 660 C CA . VAL A 1 86 ? 5.765 -1.625 -14.051 1.00 96.69 86 VAL A CA 1
ATOM 661 C C . VAL A 1 86 ? 5.513 -3.051 -13.589 1.00 96.69 86 VAL A C 1
ATOM 663 O O . VAL A 1 86 ? 5.257 -3.925 -14.414 1.00 96.69 86 VAL A O 1
ATOM 666 N N . CYS A 1 87 ? 5.621 -3.290 -12.283 1.00 97.81 87 CYS A N 1
ATOM 667 C CA . CYS A 1 87 ? 5.347 -4.590 -11.676 1.00 97.81 87 CYS A CA 1
ATOM 668 C C . CYS A 1 87 ? 3.892 -4.635 -11.206 1.00 97.81 87 CYS A C 1
ATOM 670 O O . CYS A 1 87 ? 3.459 -3.746 -10.467 1.00 97.81 87 CYS A O 1
ATOM 672 N N . TYR A 1 88 ? 3.147 -5.665 -11.590 1.00 98.00 88 TYR A N 1
ATOM 673 C CA . TYR A 1 88 ? 1.751 -5.845 -11.198 1.00 98.00 88 TYR A CA 1
ATOM 674 C C . TYR A 1 88 ? 1.646 -6.613 -9.880 1.00 98.00 88 TYR A C 1
ATOM 676 O O . TYR A 1 88 ? 2.240 -7.680 -9.711 1.00 98.00 88 TYR A O 1
ATOM 684 N N . LEU A 1 89 ? 0.889 -6.070 -8.924 1.00 97.25 89 LEU A N 1
ATOM 685 C CA . LEU A 1 89 ? 0.762 -6.648 -7.580 1.00 97.25 89 LEU A CA 1
ATOM 686 C C . LEU A 1 89 ? -0.517 -7.475 -7.408 1.00 97.25 89 LEU A C 1
ATOM 688 O O . LEU A 1 89 ? -0.579 -8.311 -6.504 1.00 97.25 89 LEU A O 1
ATOM 692 N N . ASN A 1 90 ? -1.502 -7.276 -8.285 1.00 95.19 90 ASN A N 1
ATOM 693 C CA . ASN A 1 90 ? -2.795 -7.949 -8.268 1.00 95.19 90 ASN A CA 1
ATOM 694 C C . ASN A 1 90 ? -3.349 -8.177 -9.691 1.00 95.19 90 ASN A C 1
ATOM 696 O O . ASN A 1 90 ? -2.739 -7.750 -10.675 1.00 95.19 90 ASN A O 1
ATOM 700 N N . ASN A 1 91 ? -4.456 -8.913 -9.803 1.00 95.06 91 ASN A N 1
ATOM 701 C CA . ASN A 1 91 ? -4.937 -9.472 -11.068 1.00 95.06 91 ASN A CA 1
ATOM 702 C C . ASN A 1 91 ? -6.104 -8.682 -11.670 1.00 95.06 91 ASN A C 1
ATOM 704 O O . ASN A 1 91 ? -7.089 -8.379 -10.992 1.00 95.06 91 ASN A O 1
ATOM 708 N N . TYR A 1 92 ? -6.042 -8.461 -12.984 1.00 94.38 92 TYR A N 1
ATOM 709 C CA . TYR A 1 92 ? -7.210 -8.050 -13.760 1.00 94.38 92 TYR A CA 1
ATOM 710 C C . TYR A 1 92 ? -8.287 -9.147 -13.746 1.00 94.38 92 TYR A C 1
ATOM 712 O O . TYR A 1 92 ? -7.987 -10.323 -13.947 1.00 94.38 92 TYR A O 1
ATOM 720 N N . GLY A 1 93 ? -9.545 -8.761 -13.543 1.00 90.94 93 GLY A N 1
ATOM 721 C CA . GLY A 1 93 ? -10.706 -9.654 -13.504 1.00 90.94 93 GLY A CA 1
ATOM 722 C C . GLY A 1 93 ? -10.996 -10.258 -12.127 1.00 90.94 93 GLY A C 1
ATOM 723 O O . GLY A 1 93 ? -12.165 -10.461 -11.808 1.00 90.94 93 GLY A O 1
ATOM 724 N N . ASP A 1 94 ? -9.971 -10.482 -11.298 1.00 89.94 94 ASP A N 1
ATOM 725 C CA . ASP A 1 94 ? -10.149 -10.987 -9.929 1.00 89.94 94 ASP A CA 1
ATOM 726 C C . ASP A 1 94 ? -10.238 -9.846 -8.907 1.00 89.94 94 ASP A C 1
ATOM 728 O O . ASP A 1 94 ? -11.150 -9.813 -8.073 1.00 89.94 94 ASP A O 1
ATOM 732 N N . ASP A 1 95 ? -9.275 -8.920 -8.956 1.00 90.75 95 ASP A N 1
ATOM 733 C CA . ASP A 1 95 ? -9.119 -7.856 -7.964 1.00 90.75 95 ASP A CA 1
ATOM 734 C C . ASP A 1 95 ? -9.701 -6.522 -8.444 1.00 90.75 95 ASP A C 1
ATOM 736 O O . ASP A 1 95 ? -10.210 -5.757 -7.624 1.00 90.75 95 ASP A O 1
ATOM 740 N N . PHE A 1 96 ? -9.650 -6.259 -9.753 1.00 93.56 96 PHE A N 1
ATOM 741 C CA . PHE A 1 96 ? -10.166 -5.038 -10.375 1.00 93.56 96 PHE A CA 1
ATOM 742 C C . PHE A 1 96 ? -10.629 -5.271 -11.823 1.00 93.56 96 PHE A C 1
ATOM 744 O O . PHE A 1 96 ? -10.248 -6.255 -12.462 1.00 93.56 96 PHE A O 1
ATOM 751 N N . SER A 1 97 ? -11.413 -4.338 -12.370 1.00 93.12 97 SER A N 1
ATOM 752 C CA . SER A 1 97 ? -11.820 -4.305 -13.783 1.00 93.12 97 SER A CA 1
ATOM 753 C C . SER A 1 97 ? -11.532 -2.946 -14.439 1.00 93.12 97 SER A C 1
ATOM 755 O O . SER A 1 97 ? -11.343 -1.937 -13.759 1.00 93.12 97 SER A O 1
ATOM 757 N N . GLY A 1 98 ? -11.453 -2.914 -15.773 1.00 92.81 98 GLY A N 1
ATOM 758 C CA . GLY A 1 98 ? -10.858 -1.783 -16.500 1.00 92.81 98 GLY A CA 1
ATOM 759 C C . GLY A 1 98 ? -9.330 -1.749 -16.341 1.00 92.81 98 GLY A C 1
ATOM 760 O O . GLY A 1 98 ? -8.710 -2.788 -16.120 1.00 92.81 98 GLY A O 1
ATOM 761 N N . GLY A 1 99 ? -8.690 -0.584 -16.458 1.00 94.44 99 GLY A N 1
ATOM 762 C CA . GLY A 1 99 ? -7.271 -0.439 -16.096 1.00 94.44 99 GLY A CA 1
ATOM 763 C C . GLY A 1 99 ? -6.263 -1.238 -16.940 1.00 94.44 99 GLY A C 1
ATOM 764 O O . GLY A 1 99 ? -5.144 -1.498 -16.475 1.00 94.44 99 GLY A O 1
ATOM 765 N N . LEU A 1 100 ? -6.636 -1.661 -18.151 1.00 96.50 100 LEU A N 1
ATOM 766 C CA . LEU A 1 100 ? -5.726 -2.337 -19.078 1.00 96.50 100 LEU A CA 1
ATOM 767 C C . LEU A 1 100 ? -4.621 -1.382 -19.530 1.00 96.50 100 LEU A C 1
ATOM 769 O O . LEU A 1 100 ? -4.827 -0.173 -19.624 1.00 96.50 100 LEU A O 1
ATOM 773 N N . PHE A 1 101 ? -3.423 -1.921 -19.757 1.00 96.56 101 PHE A N 1
ATOM 774 C CA . PHE A 1 101 ? -2.261 -1.118 -20.120 1.00 96.56 101 PHE A CA 1
ATOM 775 C C . PHE A 1 101 ? -1.981 -1.233 -21.616 1.00 96.56 101 PHE A C 1
ATOM 777 O O . PHE A 1 101 ? -1.643 -2.307 -22.109 1.00 96.56 101 PHE A O 1
ATOM 784 N N . HIS A 1 102 ? -2.123 -0.124 -22.333 1.00 96.44 102 HIS A N 1
ATOM 785 C CA . HIS A 1 102 ? -2.044 -0.068 -23.785 1.00 96.44 102 HIS A CA 1
ATOM 786 C C . HIS A 1 102 ? -0.809 0.692 -24.231 1.00 96.44 102 HIS A C 1
ATOM 788 O O . HIS A 1 102 ? -0.520 1.775 -23.733 1.00 96.44 102 HIS A O 1
ATOM 794 N N . PHE A 1 103 ? -0.126 0.157 -25.229 1.00 94.81 103 PHE A N 1
ATOM 795 C CA . PHE A 1 103 ? 0.838 0.880 -26.032 1.00 94.81 103 PHE A CA 1
ATOM 796 C C . PHE A 1 103 ? 0.197 1.288 -27.355 1.00 94.81 103 PHE A C 1
ATOM 798 O O . PHE A 1 103 ? -0.638 0.572 -27.903 1.00 94.81 103 PHE A O 1
ATOM 805 N N . GLN A 1 104 ? 0.606 2.436 -27.886 1.00 94.19 104 GLN A N 1
ATOM 806 C CA . GLN A 1 104 ? 0.104 2.921 -29.168 1.00 94.19 104 GLN A CA 1
ATOM 807 C C . GLN A 1 104 ? 0.519 1.996 -30.323 1.00 94.19 104 GLN A C 1
ATOM 809 O O . GLN A 1 104 ? -0.309 1.646 -31.160 1.00 94.19 104 GLN A O 1
ATOM 814 N N . ASP A 1 105 ? 1.786 1.575 -30.325 1.00 88.94 105 ASP A N 1
ATOM 815 C CA . ASP A 1 105 ? 2.424 0.817 -31.403 1.00 88.94 105 ASP A CA 1
ATOM 816 C C . ASP A 1 105 ? 3.192 -0.396 -30.847 1.00 88.94 105 ASP A C 1
ATOM 818 O O . ASP A 1 105 ? 3.566 -0.414 -29.674 1.00 88.94 105 ASP A O 1
ATOM 822 N N . GLY A 1 106 ? 3.494 -1.391 -31.686 1.00 85.50 106 GLY A N 1
ATOM 823 C CA . GLY A 1 106 ? 4.320 -2.557 -31.335 1.00 85.50 106 GLY A CA 1
ATOM 824 C C . GLY A 1 106 ? 3.591 -3.671 -30.571 1.00 85.50 106 GLY A C 1
ATOM 825 O O . GLY A 1 106 ? 2.494 -3.476 -30.058 1.00 85.50 106 GLY A O 1
ATOM 826 N N . GLU A 1 107 ? 4.231 -4.841 -30.484 1.00 84.38 107 GLU A N 1
ATOM 827 C CA . GLU A 1 107 ? 3.662 -6.045 -29.864 1.00 84.38 107 GLU A CA 1
ATOM 828 C C . GLU A 1 107 ? 4.315 -6.375 -28.505 1.00 84.38 107 GLU A C 1
ATOM 830 O O . GLU A 1 107 ? 5.543 -6.309 -28.389 1.00 84.38 107 GLU A O 1
ATOM 835 N N . PRO A 1 108 ? 3.531 -6.778 -27.488 1.00 89.88 108 PRO A N 1
ATOM 836 C CA . PRO A 1 108 ? 2.071 -6.721 -27.473 1.00 89.88 108 PRO A CA 1
ATOM 837 C C . PRO A 1 108 ? 1.569 -5.273 -27.351 1.00 89.88 108 PRO A C 1
ATOM 839 O O . PRO A 1 108 ? 2.155 -4.449 -26.640 1.00 89.88 108 PRO A O 1
ATOM 842 N N . GLN A 1 109 ? 0.457 -4.979 -28.030 1.00 92.44 109 GLN A N 1
ATOM 843 C CA . GLN A 1 109 ? -0.200 -3.671 -27.944 1.00 92.44 109 GLN A CA 1
ATOM 844 C C . GLN A 1 109 ? -0.900 -3.474 -26.594 1.00 92.44 109 GLN A C 1
ATOM 846 O O . GLN A 1 109 ? -0.936 -2.371 -26.063 1.00 92.44 109 GLN A O 1
ATOM 851 N N . THR A 1 110 ? -1.457 -4.542 -26.026 1.00 96.06 110 THR A N 1
ATOM 852 C CA . THR A 1 110 ? -2.162 -4.508 -24.741 1.00 96.06 110 THR A CA 1
ATOM 853 C C . THR A 1 110 ? -1.525 -5.492 -23.781 1.00 96.06 110 THR A C 1
ATOM 855 O O . THR A 1 110 ? -1.342 -6.662 -24.114 1.00 96.06 110 THR A O 1
ATOM 858 N N . ILE A 1 111 ? -1.229 -5.020 -22.577 1.00 96.19 111 ILE A N 1
ATOM 859 C CA . ILE A 1 111 ? -0.820 -5.842 -21.450 1.00 96.19 111 ILE A CA 1
ATOM 860 C C . ILE A 1 111 ? -2.023 -6.023 -20.536 1.00 96.19 111 ILE A C 1
ATOM 862 O O . ILE A 1 111 ? -2.604 -5.048 -20.051 1.00 96.19 111 ILE A O 1
ATOM 866 N N . VAL A 1 112 ? -2.359 -7.283 -20.278 1.00 96.88 112 VAL A N 1
ATOM 867 C CA . VAL A 1 112 ? -3.305 -7.662 -19.231 1.00 96.88 112 VAL A CA 1
ATOM 868 C C . VAL A 1 112 ? -2.518 -7.794 -17.926 1.00 96.88 112 VAL A C 1
ATOM 870 O O . VAL A 1 112 ? -1.622 -8.635 -17.866 1.00 96.88 112 VAL A O 1
ATOM 873 N N . PRO A 1 113 ? -2.796 -6.970 -16.900 1.00 96.88 113 PRO A N 1
ATOM 874 C CA . PRO A 1 113 ? -2.117 -7.066 -15.613 1.00 96.88 113 PRO A CA 1
ATOM 875 C C . PRO A 1 113 ? -2.307 -8.436 -14.963 1.00 96.88 113 PRO A C 1
ATOM 877 O O . PRO A 1 113 ? -3.431 -8.840 -14.652 1.00 96.88 113 PRO A O 1
ATOM 880 N N . LEU A 1 114 ? -1.191 -9.117 -14.733 1.00 97.19 114 LEU A N 1
ATOM 881 C CA . LEU A 1 114 ? -1.132 -10.380 -14.016 1.00 97.19 114 LEU A CA 1
ATOM 882 C C . LEU A 1 114 ? -0.159 -10.236 -12.860 1.00 97.19 114 LEU A C 1
ATOM 884 O O . LEU A 1 114 ? 0.971 -9.777 -13.019 1.00 97.19 114 LEU A O 1
ATOM 888 N N . ARG A 1 115 ? -0.617 -10.620 -11.677 1.00 97.31 115 ARG A N 1
ATOM 889 C CA . ARG A 1 115 ? 0.150 -10.532 -10.446 1.00 97.31 115 ARG A CA 1
ATOM 890 C C . ARG A 1 115 ? 1.500 -11.227 -10.578 1.00 97.31 115 ARG A C 1
ATOM 892 O O . ARG A 1 115 ? 1.569 -12.403 -10.917 1.00 97.31 115 ARG A O 1
ATOM 899 N N . GLY A 1 116 ? 2.554 -10.511 -10.204 1.00 97.81 116 GLY A N 1
ATOM 900 C CA . GLY A 1 116 ? 3.925 -11.002 -10.256 1.00 97.81 116 GLY A CA 1
ATOM 901 C C . GLY A 1 116 ? 4.658 -10.629 -11.538 1.00 97.81 116 GLY A C 1
ATOM 902 O O . GLY A 1 116 ? 5.889 -10.601 -11.537 1.00 97.81 116 GLY A O 1
ATOM 903 N N . ASP A 1 117 ? 3.937 -10.291 -12.604 1.00 97.88 117 ASP A N 1
ATOM 904 C CA . ASP A 1 117 ? 4.542 -9.944 -13.882 1.00 97.88 117 ASP A CA 1
ATOM 905 C C . ASP A 1 117 ? 5.063 -8.503 -13.873 1.00 97.88 117 ASP A C 1
ATOM 907 O O . ASP A 1 117 ? 4.537 -7.618 -13.186 1.00 97.88 117 ASP A O 1
ATOM 911 N N . VAL A 1 118 ? 6.109 -8.256 -14.660 1.00 97.31 118 VAL A N 1
ATOM 912 C CA . VAL A 1 118 ? 6.671 -6.920 -14.881 1.00 97.31 118 VAL A CA 1
ATOM 913 C C . VAL A 1 118 ? 6.785 -6.624 -16.366 1.00 97.31 118 VAL A C 1
ATOM 915 O O . VAL A 1 118 ? 7.194 -7.473 -17.161 1.00 97.31 118 VAL A O 1
ATOM 918 N N . VAL A 1 119 ? 6.462 -5.385 -16.729 1.00 95.94 119 VAL A N 1
ATOM 919 C CA . VAL A 1 119 ? 6.733 -4.828 -18.056 1.00 95.94 119 VAL A CA 1
ATOM 920 C C . VAL A 1 119 ? 7.823 -3.785 -17.920 1.00 95.94 119 VAL A C 1
ATOM 922 O O . VAL A 1 119 ? 7.665 -2.814 -17.183 1.00 95.94 119 VAL A O 1
ATOM 925 N N . ILE A 1 120 ? 8.914 -3.974 -18.653 1.00 94.69 120 ILE A N 1
ATOM 926 C CA . ILE A 1 120 ? 10.044 -3.054 -18.705 1.00 94.69 120 ILE A CA 1
ATOM 927 C C . ILE A 1 120 ? 10.121 -2.449 -20.100 1.00 94.69 120 ILE A C 1
ATOM 929 O O . ILE A 1 120 ? 10.147 -3.162 -21.104 1.00 94.69 120 ILE A O 1
ATOM 933 N N . TYR A 1 121 ? 10.149 -1.124 -20.177 1.00 92.56 121 TYR A N 1
ATOM 934 C CA . TYR A 1 121 ? 10.197 -0.401 -21.442 1.00 92.56 121 TYR A CA 1
ATOM 935 C C . TYR A 1 121 ? 10.961 0.915 -21.309 1.00 92.56 121 TYR A C 1
ATOM 937 O O . TYR A 1 121 ? 11.106 1.489 -20.230 1.00 92.56 121 TYR A O 1
ATOM 945 N N . ARG A 1 122 ? 11.471 1.414 -22.434 1.00 89.94 122 ARG A N 1
ATOM 946 C CA . ARG A 1 122 ? 12.201 2.686 -22.475 1.00 89.94 122 ARG A CA 1
ATOM 947 C C . ARG A 1 122 ? 11.233 3.863 -22.425 1.00 89.94 122 ARG A C 1
ATOM 949 O O . ARG A 1 122 ? 10.222 3.852 -23.123 1.00 89.94 122 ARG A O 1
ATOM 956 N N . ALA A 1 123 ? 11.590 4.903 -21.678 1.00 86.31 123 ALA A N 1
ATOM 957 C CA . ALA A 1 123 ? 10.859 6.169 -21.623 1.00 86.31 123 ALA A CA 1
ATOM 958 C C . ALA A 1 123 ? 11.135 7.043 -22.866 1.00 86.31 123 ALA A C 1
ATOM 960 O O . ALA A 1 123 ? 11.674 8.140 -22.758 1.00 86.31 123 ALA A O 1
ATOM 961 N N . ASP A 1 124 ? 10.821 6.540 -24.060 1.00 86.69 124 ASP A N 1
ATOM 962 C CA . ASP A 1 124 ? 10.985 7.265 -25.322 1.00 86.69 124 ASP A CA 1
ATOM 963 C C . ASP A 1 124 ? 9.716 7.215 -26.188 1.00 86.69 124 ASP A C 1
ATOM 965 O O . ASP A 1 124 ? 8.725 6.561 -25.855 1.00 86.69 124 ASP A O 1
ATOM 969 N N . ASN A 1 125 ? 9.731 7.945 -27.303 1.00 87.44 125 ASN A N 1
ATOM 970 C CA . ASN A 1 125 ? 8.580 8.110 -28.193 1.00 87.44 125 ASN A CA 1
ATOM 971 C C . ASN A 1 125 ? 8.121 6.818 -28.896 1.00 87.44 125 ASN A C 1
ATOM 973 O O . ASN A 1 125 ? 7.095 6.843 -29.567 1.00 87.44 125 ASN A O 1
ATOM 977 N N . ARG A 1 126 ? 8.833 5.695 -28.739 1.00 87.19 126 ARG A N 1
ATOM 978 C CA . ARG A 1 126 ? 8.420 4.381 -29.260 1.00 87.19 126 ARG A CA 1
ATOM 979 C C . ARG A 1 126 ? 7.497 3.631 -28.298 1.00 87.19 126 ARG A C 1
ATOM 981 O O . ARG A 1 126 ? 6.903 2.622 -28.667 1.00 87.19 126 ARG A O 1
ATOM 988 N N . ASN A 1 127 ? 7.385 4.103 -27.058 1.00 90.00 127 ASN A N 1
ATOM 989 C CA . ASN A 1 127 ? 6.573 3.495 -26.010 1.00 90.00 127 ASN A CA 1
ATOM 990 C C . ASN A 1 127 ? 5.515 4.474 -25.503 1.00 90.00 127 ASN A C 1
ATOM 992 O O . ASN A 1 127 ? 5.340 4.622 -24.297 1.00 90.00 127 ASN A O 1
ATOM 996 N N . ILE A 1 128 ? 4.809 5.154 -26.409 1.00 93.62 128 ILE A N 1
ATOM 997 C CA . ILE A 1 128 ? 3.612 5.922 -26.042 1.00 93.62 128 ILE A CA 1
ATOM 998 C C . ILE A 1 128 ? 2.575 4.936 -25.500 1.00 93.62 128 ILE A C 1
ATOM 1000 O O . ILE A 1 128 ? 2.313 3.912 -26.133 1.00 93.62 128 ILE A O 1
ATOM 1004 N N . HIS A 1 129 ? 2.031 5.222 -24.319 1.00 94.50 129 HIS A N 1
ATOM 1005 C CA . HIS A 1 129 ? 1.153 4.306 -23.602 1.00 94.50 129 HIS A CA 1
ATOM 1006 C C . HIS A 1 129 ? 0.061 5.025 -22.812 1.00 94.50 129 HIS A C 1
ATOM 1008 O O . HIS A 1 129 ? 0.197 6.196 -22.452 1.00 94.50 129 HIS A O 1
ATOM 1014 N N . SER A 1 130 ? -1.004 4.291 -22.507 1.00 94.75 130 SER A N 1
ATOM 1015 C CA . SER A 1 130 ? -2.121 4.714 -21.669 1.00 94.75 130 SER A CA 1
ATOM 1016 C C . SER A 1 130 ? -2.606 3.561 -20.796 1.00 94.75 130 SER A C 1
ATOM 1018 O O . SER A 1 130 ? -2.346 2.391 -21.073 1.00 94.75 130 SER A O 1
ATOM 1020 N N . VAL A 1 131 ? -3.309 3.900 -19.720 1.00 95.06 131 VAL A N 1
ATOM 1021 C CA . VAL A 1 131 ? -4.050 2.940 -18.901 1.00 95.06 131 VAL A CA 1
ATOM 1022 C C . VAL A 1 131 ? -5.517 3.322 -19.005 1.00 95.06 131 VAL A C 1
ATOM 1024 O O . VAL A 1 131 ? -5.835 4.503 -18.857 1.00 95.06 131 VAL A O 1
ATOM 1027 N N . ASP A 1 132 ? -6.379 2.351 -19.287 1.00 93.62 132 ASP A N 1
ATOM 1028 C CA . ASP A 1 132 ? -7.824 2.572 -19.291 1.00 93.62 132 ASP A CA 1
ATOM 1029 C C . ASP A 1 132 ? -8.326 2.969 -17.898 1.00 93.62 132 ASP A C 1
ATOM 1031 O O . ASP A 1 132 ? -7.675 2.725 -16.880 1.00 93.62 132 ASP A O 1
ATOM 1035 N N . GLU A 1 133 ? -9.511 3.564 -17.832 1.00 91.69 133 GLU A N 1
ATOM 1036 C CA . GLU A 1 133 ? -10.144 3.851 -16.549 1.00 91.69 133 GLU A CA 1
ATOM 1037 C C . GLU A 1 133 ? -10.396 2.551 -15.766 1.00 91.69 133 GLU A C 1
ATOM 1039 O O . GLU A 1 133 ? -10.757 1.516 -16.335 1.00 91.69 133 GLU A O 1
ATOM 1044 N N . ILE A 1 134 ? -10.158 2.594 -14.454 1.00 91.88 134 ILE A N 1
ATOM 1045 C CA . ILE A 1 134 ? -10.500 1.502 -13.540 1.00 91.88 134 ILE A CA 1
ATOM 1046 C C . ILE A 1 134 ? -11.984 1.649 -13.215 1.00 91.88 134 ILE A C 1
ATOM 1048 O O . ILE A 1 134 ? -12.416 2.709 -12.774 1.00 91.88 134 ILE A O 1
ATOM 1052 N N . ILE A 1 135 ? -12.755 0.594 -13.457 1.00 89.75 135 ILE A N 1
ATOM 1053 C CA . ILE A 1 135 ? -14.218 0.616 -13.332 1.00 89.75 135 ILE A CA 1
ATOM 1054 C C . ILE A 1 135 ? -14.652 0.111 -11.953 1.00 89.75 135 ILE A C 1
ATOM 1056 O O . ILE A 1 135 ? -15.611 0.624 -11.384 1.00 89.75 135 ILE A O 1
ATOM 1060 N N . ASP A 1 136 ? -13.958 -0.899 -11.430 1.00 88.62 136 ASP A N 1
ATOM 1061 C CA . ASP A 1 136 ? -14.272 -1.537 -10.150 1.00 88.62 136 ASP A CA 1
ATOM 1062 C C . ASP A 1 136 ? -12.995 -2.079 -9.504 1.00 88.62 136 ASP A C 1
ATOM 1064 O O . ASP A 1 136 ? -12.123 -2.595 -10.213 1.00 88.62 136 ASP A O 1
ATOM 1068 N N . GLY A 1 137 ? -12.899 -1.980 -8.179 1.00 90.81 137 GLY A N 1
ATOM 1069 C CA . GLY A 1 137 ? -11.732 -2.387 -7.401 1.00 90.81 137 GLY A CA 1
ATOM 1070 C C . GLY A 1 137 ? -10.508 -1.479 -7.567 1.00 90.81 137 GLY A C 1
ATOM 1071 O O . GLY A 1 137 ? -10.567 -0.366 -8.089 1.00 90.81 137 GLY A O 1
ATOM 1072 N N . GLU A 1 138 ? -9.358 -1.975 -7.110 1.00 92.69 138 GLU A N 1
ATOM 1073 C CA . GLU A 1 138 ? -8.108 -1.215 -7.040 1.00 92.69 138 GLU A CA 1
ATOM 1074 C C . GLU A 1 138 ? -7.018 -1.910 -7.863 1.00 92.69 138 GLU A C 1
ATOM 1076 O O . GLU A 1 138 ? -6.648 -3.042 -7.566 1.00 92.69 138 GLU A O 1
ATOM 1081 N N . ARG A 1 139 ? -6.458 -1.243 -8.880 1.00 95.19 139 ARG A N 1
ATOM 1082 C CA . ARG A 1 139 ? -5.312 -1.755 -9.654 1.00 95.19 139 ARG A CA 1
ATOM 1083 C C . ARG A 1 139 ? -3.997 -1.377 -8.980 1.00 95.19 139 ARG A C 1
ATOM 1085 O O . ARG A 1 139 ? -3.656 -0.198 -8.910 1.00 95.19 139 ARG A O 1
ATOM 1092 N N . LEU A 1 140 ? -3.208 -2.371 -8.579 1.00 96.44 140 LEU A N 1
ATOM 1093 C CA . LEU A 1 140 ? -1.988 -2.165 -7.804 1.00 96.44 140 LEU A CA 1
ATOM 1094 C C . LEU A 1 140 ? -0.730 -2.430 -8.626 1.00 96.44 140 LEU A C 1
ATOM 1096 O O . LEU A 1 140 ? -0.521 -3.524 -9.154 1.00 96.44 140 LEU A O 1
ATOM 1100 N N . THR A 1 141 ? 0.147 -1.427 -8.690 1.00 96.69 141 THR A N 1
ATOM 1101 C CA . THR A 1 141 ? 1.438 -1.533 -9.379 1.00 96.69 141 THR A CA 1
ATOM 1102 C C . THR A 1 141 ? 2.569 -0.891 -8.599 1.00 96.69 141 THR A C 1
ATOM 1104 O O . THR A 1 141 ? 2.408 0.205 -8.067 1.00 96.69 141 THR A O 1
ATOM 1107 N N . LEU A 1 142 ? 3.743 -1.520 -8.637 1.00 96.75 142 LEU A N 1
ATOM 1108 C CA . LEU A 1 142 ? 5.009 -0.869 -8.319 1.00 96.75 142 LEU A CA 1
ATOM 1109 C C . LEU A 1 142 ? 5.616 -0.328 -9.616 1.00 96.75 142 LEU A C 1
ATOM 1111 O O . LEU A 1 142 ? 5.993 -1.101 -10.497 1.00 96.75 142 LEU A O 1
ATOM 1115 N N . ALA A 1 143 ? 5.702 0.995 -9.726 1.00 94.06 143 ALA A N 1
ATOM 1116 C CA . ALA A 1 143 ? 6.365 1.660 -10.837 1.00 94.06 143 ALA A CA 1
ATOM 1117 C C . ALA A 1 143 ? 7.777 2.092 -10.423 1.00 94.06 143 ALA A C 1
ATOM 1119 O O . ALA A 1 143 ? 7.956 2.758 -9.402 1.00 94.06 143 ALA A O 1
ATOM 1120 N N . LEU A 1 144 ? 8.768 1.699 -11.216 1.00 92.81 144 LEU A N 1
ATOM 1121 C CA . LEU A 1 144 ? 10.180 1.990 -11.003 1.00 92.81 144 LEU A CA 1
ATOM 1122 C C . LEU A 1 144 ? 10.723 2.746 -12.209 1.00 92.81 144 LEU A C 1
ATOM 1124 O O . LEU A 1 144 ? 10.443 2.382 -13.350 1.00 92.81 144 LEU A O 1
ATOM 1128 N N . TRP A 1 145 ? 11.544 3.754 -11.942 1.00 90.00 145 TRP A N 1
ATOM 1129 C CA . TRP A 1 145 ? 12.318 4.473 -12.945 1.00 90.00 145 TRP A CA 1
ATOM 1130 C C . TRP A 1 145 ? 13.786 4.310 -12.605 1.00 90.00 145 TRP A C 1
ATOM 1132 O O . TRP A 1 145 ? 14.177 4.515 -11.459 1.00 90.00 145 TRP A O 1
ATOM 1142 N N . PHE A 1 146 ? 14.586 3.952 -13.599 1.00 86.62 146 PHE A N 1
ATOM 1143 C CA . PHE A 1 146 ? 16.025 3.815 -13.434 1.00 86.62 146 PHE A CA 1
ATOM 1144 C C . PHE A 1 146 ? 16.742 4.388 -14.651 1.00 86.62 146 PHE A C 1
ATOM 1146 O O . PHE A 1 146 ? 16.305 4.252 -15.797 1.00 86.62 146 PHE A O 1
ATOM 1153 N N . SER A 1 147 ? 17.851 5.067 -14.384 1.00 83.44 147 SER A N 1
ATOM 1154 C CA . SER A 1 147 ? 18.696 5.720 -15.377 1.00 83.44 147 SER A CA 1
ATOM 1155 C C . SER A 1 147 ? 20.157 5.546 -14.985 1.00 83.44 147 SER A C 1
ATOM 1157 O O . SER A 1 147 ? 20.484 5.408 -13.812 1.00 83.44 147 SER A O 1
ATOM 1159 N N . ARG A 1 148 ? 21.048 5.576 -15.978 1.00 77.75 148 ARG A N 1
ATOM 1160 C CA . ARG A 1 148 ? 22.501 5.642 -15.751 1.00 77.75 148 ARG A CA 1
ATOM 1161 C C . ARG A 1 148 ? 22.999 7.070 -15.537 1.00 77.75 148 ARG A C 1
ATOM 1163 O O . ARG A 1 148 ? 24.159 7.270 -15.190 1.00 77.75 148 ARG A O 1
ATOM 1170 N N . GLU A 1 149 ? 22.149 8.059 -15.791 1.00 81.88 149 GLU A N 1
ATOM 1171 C CA . GLU A 1 149 ? 22.472 9.459 -15.560 1.00 81.88 149 GLU A CA 1
ATOM 1172 C C . GLU A 1 149 ? 22.317 9.777 -14.073 1.00 81.88 149 GLU A C 1
ATOM 1174 O O . GLU A 1 149 ? 21.204 9.868 -13.557 1.00 81.88 149 GLU A O 1
ATOM 1179 N N . SER A 1 150 ? 23.445 9.979 -13.390 1.00 79.88 150 SER A N 1
ATOM 1180 C CA . SER A 1 150 ? 23.485 10.250 -11.948 1.00 79.88 150 SER A CA 1
ATOM 1181 C C . SER A 1 150 ? 22.748 11.527 -11.533 1.00 79.88 150 SER A C 1
ATOM 1183 O O . SER A 1 150 ? 22.354 11.658 -10.382 1.00 79.88 150 SER A O 1
ATOM 1185 N N . SER A 1 151 ? 22.497 12.465 -12.454 1.00 82.31 151 SER A N 1
ATOM 1186 C CA . SER A 1 151 ? 21.671 13.653 -12.191 1.00 82.31 151 SER A CA 1
ATOM 1187 C C . SER A 1 151 ? 20.194 13.339 -11.933 1.00 82.31 151 SER A C 1
ATOM 1189 O O . SER A 1 151 ? 19.469 14.208 -11.453 1.00 82.31 151 SER A O 1
ATOM 1191 N N . HIS A 1 152 ? 19.748 12.130 -12.277 1.00 82.75 152 HIS A N 1
ATOM 1192 C CA . HIS A 1 152 ? 18.394 11.634 -12.037 1.00 82.75 152 HIS A CA 1
ATOM 1193 C C . HIS A 1 152 ? 18.311 10.673 -10.846 1.00 82.75 152 HIS A C 1
ATOM 1195 O O . HIS A 1 152 ? 17.250 10.099 -10.612 1.00 82.75 152 HIS A O 1
ATOM 1201 N N . ASP A 1 153 ? 19.408 10.491 -10.108 1.00 82.75 153 ASP A N 1
ATOM 1202 C CA . ASP A 1 153 ? 19.414 9.667 -8.908 1.00 82.75 153 ASP A CA 1
ATOM 1203 C C . ASP A 1 153 ? 18.694 10.385 -7.753 1.00 82.75 153 ASP A C 1
ATOM 1205 O O . ASP A 1 153 ? 18.993 11.530 -7.400 1.00 82.75 153 ASP A O 1
ATOM 1209 N N . GLU A 1 154 ? 17.712 9.703 -7.170 1.00 86.56 154 GLU A N 1
ATOM 1210 C CA . GLU A 1 154 ? 16.928 10.195 -6.038 1.00 86.56 154 GLU A CA 1
ATOM 1211 C C . GLU A 1 154 ? 17.445 9.639 -4.696 1.00 86.56 154 GLU A C 1
ATOM 1213 O O . GLU A 1 154 ? 17.010 10.100 -3.636 1.00 86.56 154 GLU A O 1
ATOM 1218 N N . ASP A 1 155 ? 18.400 8.701 -4.707 1.00 91.38 155 ASP A N 1
ATOM 1219 C CA . ASP A 1 155 ? 18.891 8.026 -3.502 1.00 91.38 155 ASP A CA 1
ATOM 1220 C C . ASP A 1 155 ? 19.535 8.990 -2.521 1.00 91.38 155 ASP A C 1
ATOM 1222 O O . ASP A 1 155 ? 19.191 8.984 -1.337 1.00 91.38 155 ASP A O 1
ATOM 1226 N N . ALA A 1 156 ? 20.402 9.881 -3.005 1.00 89.69 156 ALA A N 1
ATOM 1227 C CA . ALA A 1 156 ? 21.043 10.891 -2.170 1.00 89.69 156 ALA A CA 1
ATOM 1228 C C . ALA A 1 156 ? 20.009 11.747 -1.411 1.00 89.69 156 ALA A C 1
ATOM 1230 O O . ALA A 1 156 ? 20.182 12.045 -0.224 1.00 89.69 156 ALA A O 1
ATOM 1231 N N . LYS A 1 157 ? 18.882 12.087 -2.056 1.00 90.75 157 LYS A N 1
ATOM 1232 C CA . LYS A 1 157 ? 17.795 12.857 -1.429 1.00 90.75 157 LYS A CA 1
ATOM 1233 C C . LYS A 1 157 ? 17.064 12.033 -0.370 1.00 90.75 157 LYS A C 1
ATOM 1235 O O . LYS A 1 157 ? 16.796 12.547 0.716 1.00 90.75 157 LYS A O 1
ATOM 1240 N N . LEU A 1 158 ? 16.772 10.762 -0.654 1.00 92.12 158 LEU A N 1
ATOM 1241 C CA . LEU A 1 158 ? 16.142 9.846 0.302 1.00 92.12 158 LEU A CA 1
ATOM 1242 C C . LEU A 1 158 ? 17.035 9.611 1.530 1.00 92.12 158 LEU A C 1
ATOM 1244 O O . LEU A 1 158 ? 16.552 9.657 2.662 1.00 92.12 158 LEU A O 1
ATOM 1248 N N . ILE A 1 159 ? 18.341 9.428 1.323 1.00 92.31 159 ILE A N 1
ATOM 1249 C CA . ILE A 1 159 ? 19.333 9.250 2.392 1.00 92.31 159 ILE A CA 1
ATOM 1250 C C . ILE A 1 159 ? 19.429 10.512 3.253 1.00 92.31 159 ILE A C 1
ATOM 1252 O O . ILE A 1 159 ? 19.476 10.406 4.484 1.00 92.31 159 ILE A O 1
ATOM 1256 N N . SER A 1 160 ? 19.420 11.700 2.637 1.00 90.38 160 SER A N 1
ATOM 1257 C CA . SER A 1 160 ? 19.396 12.980 3.358 1.00 90.38 160 SER A CA 1
ATOM 1258 C C . SER A 1 160 ? 18.149 13.101 4.237 1.00 90.38 160 SER A C 1
ATOM 1260 O O . SER A 1 160 ? 18.264 13.306 5.446 1.00 90.38 160 SER A O 1
ATOM 1262 N N . LEU A 1 161 ? 16.965 12.877 3.659 1.00 89.75 161 LEU A N 1
ATOM 1263 C CA . LEU A 1 161 ? 15.683 12.955 4.364 1.00 89.75 161 LEU A CA 1
ATOM 1264 C C . LEU A 1 161 ? 15.607 11.966 5.537 1.00 89.75 161 LEU A C 1
ATOM 1266 O O . LEU A 1 161 ? 15.166 12.309 6.636 1.00 89.75 161 LEU A O 1
ATOM 1270 N N . PHE A 1 162 ? 16.065 10.730 5.327 1.00 86.62 162 PHE A N 1
ATOM 1271 C CA . PHE A 1 162 ? 16.102 9.722 6.381 1.00 86.62 162 PHE A CA 1
ATOM 1272 C C . PHE A 1 162 ? 17.097 10.094 7.491 1.00 86.62 162 PHE A C 1
ATOM 1274 O O . PHE A 1 162 ? 16.799 9.945 8.679 1.00 86.62 162 PHE A O 1
ATOM 1281 N N . SER A 1 163 ? 18.257 10.643 7.129 1.00 85.69 163 SER A N 1
ATOM 1282 C CA . SER A 1 163 ? 19.265 11.090 8.096 1.00 85.69 163 SER A CA 1
ATOM 1283 C C . SER A 1 163 ? 18.744 12.203 8.998 1.00 85.69 163 SER A C 1
ATOM 1285 O O . SER A 1 163 ? 18.951 12.139 10.205 1.00 85.69 163 SER A O 1
ATOM 1287 N N . GLU A 1 164 ? 18.022 13.176 8.447 1.00 84.19 164 GLU A N 1
ATOM 1288 C CA . GLU A 1 164 ? 17.374 14.228 9.234 1.00 84.19 164 GLU A CA 1
ATOM 1289 C C . GLU A 1 164 ? 16.336 13.639 10.200 1.00 84.19 164 GLU A C 1
ATOM 1291 O O . GLU A 1 164 ? 16.354 13.927 11.394 1.00 84.19 164 GLU A O 1
ATOM 1296 N N . ARG A 1 165 ? 15.474 12.732 9.725 1.00 79.31 165 ARG A N 1
ATOM 1297 C CA . ARG A 1 165 ? 14.437 12.083 10.549 1.00 79.31 165 ARG A CA 1
ATOM 1298 C C . ARG A 1 165 ? 15.007 11.261 11.709 1.00 79.31 165 ARG A C 1
ATOM 1300 O O . ARG A 1 165 ? 14.501 11.371 12.827 1.00 79.31 165 ARG A O 1
ATOM 1307 N N . THR A 1 166 ? 16.053 10.469 11.469 1.00 72.19 166 THR A N 1
ATOM 1308 C CA . THR A 1 166 ? 16.682 9.631 12.515 1.00 72.19 166 THR A CA 1
ATOM 1309 C C . THR A 1 166 ? 17.295 10.445 13.658 1.00 72.19 166 THR A C 1
ATOM 1311 O O . THR A 1 166 ? 17.388 9.940 14.773 1.00 72.19 166 THR A O 1
ATOM 1314 N N . LEU A 1 167 ? 17.651 11.715 13.432 1.00 59.59 167 LEU A N 1
ATOM 1315 C CA . LEU A 1 167 ? 18.120 12.619 14.491 1.00 59.59 167 LEU A CA 1
ATOM 1316 C C . LEU A 1 167 ? 16.990 13.101 15.416 1.00 59.59 167 LEU A C 1
ATOM 1318 O O . LEU A 1 167 ? 17.261 13.558 16.526 1.00 59.59 167 LEU A O 1
ATOM 1322 N N . HIS A 1 168 ? 15.733 13.018 14.969 1.00 57.22 168 HIS A N 1
ATOM 1323 C CA . HIS A 1 168 ? 14.581 13.629 15.637 1.00 57.22 168 HIS A CA 1
ATOM 1324 C C . HIS A 1 168 ? 13.577 12.625 16.217 1.00 57.22 168 HIS A C 1
ATOM 1326 O O . HIS A 1 168 ? 12.772 13.006 17.067 1.00 57.22 168 HIS A O 1
ATOM 1332 N N . SER A 1 169 ? 13.613 11.355 15.800 1.00 55.75 169 SER A N 1
ATOM 1333 C CA . SER A 1 169 ? 12.673 10.330 16.263 1.00 55.75 169 SER A CA 1
ATOM 1334 C C . SER A 1 169 ? 13.377 9.025 16.629 1.00 55.75 169 SER A C 1
ATOM 1336 O O . SER A 1 169 ? 13.900 8.320 15.773 1.00 55.75 169 SER A O 1
ATOM 1338 N N . ASN A 1 170 ? 13.305 8.650 17.910 1.00 52.78 170 ASN A N 1
ATOM 1339 C CA . ASN A 1 170 ? 13.677 7.309 18.386 1.00 52.78 170 ASN A CA 1
ATOM 1340 C C . ASN A 1 170 ? 12.521 6.300 18.244 1.00 52.78 170 ASN A C 1
ATOM 1342 O O . ASN A 1 170 ? 12.593 5.188 18.768 1.00 52.78 170 ASN A O 1
ATOM 1346 N N . LYS A 1 171 ? 11.416 6.700 17.605 1.00 67.00 171 LYS A N 1
ATOM 1347 C CA . LYS A 1 171 ? 10.212 5.884 17.446 1.00 67.00 171 LYS A CA 1
ATOM 1348 C C . LYS A 1 171 ? 10.056 5.525 15.972 1.00 67.00 171 LYS A C 1
ATOM 1350 O O . LYS A 1 171 ? 10.215 6.372 15.107 1.00 67.00 171 LYS A O 1
ATOM 1355 N N . TRP A 1 172 ? 9.716 4.275 15.710 1.00 75.00 172 TRP A N 1
ATOM 1356 C CA . TRP A 1 172 ? 9.486 3.654 14.400 1.00 75.00 172 TRP A CA 1
ATOM 1357 C C . TRP A 1 172 ? 7.979 3.504 14.124 1.00 75.00 172 TRP A C 1
ATOM 1359 O O . TRP A 1 172 ? 7.574 2.853 13.167 1.00 75.00 172 TRP A O 1
ATOM 1369 N N . LEU A 1 173 ? 7.156 4.115 14.986 1.00 86.75 173 LEU A N 1
ATOM 1370 C CA . LEU A 1 173 ? 5.709 4.180 14.846 1.00 86.75 173 LEU A CA 1
ATOM 1371 C C . LEU A 1 173 ? 5.325 5.263 13.834 1.00 86.75 173 LEU A C 1
ATOM 1373 O O . LEU A 1 173 ? 5.931 6.340 13.847 1.00 86.75 173 LEU A O 1
ATOM 1377 N N . PRO A 1 174 ? 4.309 5.013 13.001 1.00 92.50 174 PRO A N 1
ATOM 1378 C CA . PRO A 1 174 ? 3.959 5.909 11.916 1.00 92.50 174 PRO A CA 1
ATOM 1379 C C . PRO A 1 174 ? 3.333 7.213 12.417 1.00 92.50 174 PRO A C 1
ATOM 1381 O O . PRO A 1 174 ? 2.736 7.272 13.494 1.00 92.50 174 PRO A O 1
ATOM 1384 N N . LEU A 1 175 ? 3.449 8.256 11.600 1.00 91.69 175 LEU A N 1
ATOM 1385 C CA . LEU A 1 175 ? 2.804 9.553 11.784 1.00 91.69 175 LEU A CA 1
ATOM 1386 C C . LEU A 1 175 ? 2.021 9.894 10.508 1.00 91.69 175 LEU A C 1
ATOM 1388 O O . LEU A 1 175 ? 2.628 9.899 9.436 1.00 91.69 175 LEU A O 1
ATOM 1392 N N . PRO A 1 176 ? 0.710 10.165 10.594 1.00 92.00 176 PRO A N 1
ATOM 1393 C CA . PRO A 1 176 ? -0.083 10.609 9.456 1.00 92.00 176 PRO A CA 1
ATOM 1394 C C . PRO A 1 176 ? 0.514 11.838 8.760 1.00 92.00 176 PRO A C 1
ATOM 1396 O O . PR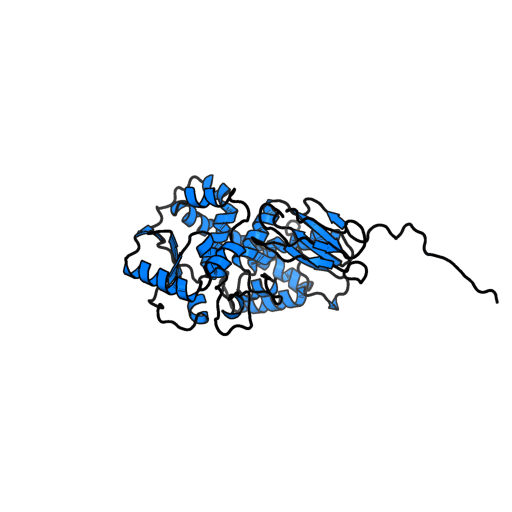O A 1 176 ? 1.124 12.706 9.388 1.00 92.00 176 PRO A O 1
ATOM 1399 N N . ALA A 1 177 ? 0.321 11.910 7.445 1.00 91.56 177 ALA A N 1
ATOM 1400 C CA . ALA A 1 177 ? 0.531 13.130 6.673 1.00 91.56 177 ALA A CA 1
ATOM 1401 C C . ALA A 1 177 ? -0.632 14.130 6.860 1.00 91.56 177 ALA A C 1
ATOM 1403 O O . ALA A 1 177 ? -1.535 13.906 7.665 1.00 91.56 177 ALA A O 1
ATOM 1404 N N . SER A 1 178 ? -0.609 15.239 6.109 1.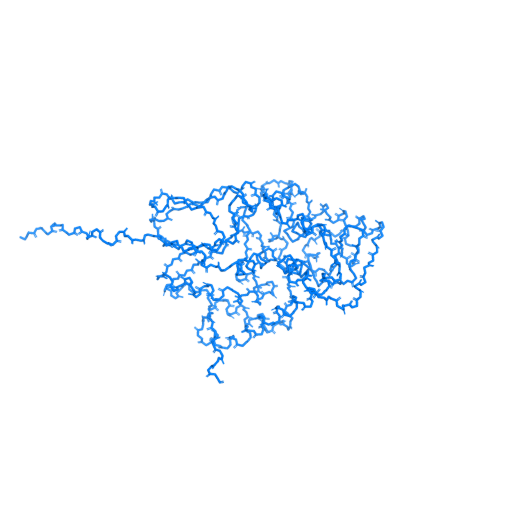00 89.75 178 SER A N 1
ATOM 1405 C CA . SER A 1 178 ? -1.731 16.190 6.074 1.00 89.75 178 SER A CA 1
ATOM 1406 C C . SER A 1 178 ? -3.032 15.489 5.670 1.00 89.75 178 SER A C 1
ATOM 1408 O O . SER A 1 178 ? -3.013 14.623 4.793 1.00 89.75 178 SER A O 1
ATOM 1410 N N . SER A 1 179 ? -4.156 15.903 6.253 1.00 88.12 179 SER A N 1
ATOM 1411 C CA . SER A 1 179 ? -5.495 15.390 5.927 1.00 88.12 179 SER A CA 1
ATOM 1412 C C . SER A 1 179 ? -5.839 15.546 4.440 1.00 88.12 179 SER A C 1
ATOM 1414 O O . SER A 1 179 ? -6.422 14.637 3.849 1.00 88.12 179 SER A O 1
ATOM 1416 N N . ASP A 1 180 ? -5.364 16.615 3.795 1.00 87.88 180 ASP A N 1
ATOM 1417 C CA . ASP A 1 180 ? -5.505 16.842 2.347 1.00 87.88 180 ASP A CA 1
ATOM 1418 C C . ASP A 1 180 ? -4.905 15.714 1.496 1.00 87.88 180 ASP A C 1
ATOM 1420 O O . ASP A 1 180 ? -5.349 15.461 0.379 1.00 87.88 180 ASP A O 1
ATOM 1424 N N . MET A 1 181 ? -3.885 15.018 2.010 1.00 91.88 181 MET A N 1
ATOM 1425 C CA . MET A 1 181 ? -3.274 13.890 1.307 1.00 91.88 181 MET A CA 1
ATOM 1426 C C . MET A 1 181 ? -4.099 12.606 1.428 1.00 91.88 181 MET A C 1
ATOM 1428 O O . MET A 1 181 ? -3.855 11.664 0.678 1.00 91.88 181 MET A O 1
ATOM 1432 N N . TYR A 1 182 ? -5.046 12.533 2.363 1.00 93.56 182 TYR A N 1
ATOM 1433 C CA . TYR A 1 182 ? -5.876 11.350 2.582 1.00 93.56 182 TYR A CA 1
ATOM 1434 C C . TYR A 1 182 ? -7.308 11.512 2.079 1.00 93.56 182 TYR A C 1
ATOM 1436 O O . TYR A 1 182 ? -7.977 10.499 1.880 1.00 93.56 182 TYR A O 1
ATOM 1444 N N . TRP A 1 183 ? -7.779 12.740 1.848 1.00 93.25 183 TRP A N 1
ATOM 1445 C CA . TRP A 1 183 ? -9.143 12.981 1.390 1.00 93.25 183 TRP A CA 1
ATOM 1446 C C . TRP A 1 183 ? -9.313 12.702 -0.108 1.00 93.25 183 TRP A C 1
ATOM 1448 O O . TRP A 1 183 ? -8.871 13.474 -0.959 1.00 93.25 183 TRP A O 1
ATOM 1458 N N . PHE A 1 184 ? -9.994 11.608 -0.440 1.00 92.69 184 PHE A N 1
ATOM 1459 C CA . PHE A 1 184 ? -10.291 11.207 -1.810 1.00 92.69 184 PHE A CA 1
ATOM 1460 C C . PHE A 1 184 ? -11.701 11.622 -2.248 1.00 92.69 184 PHE A C 1
ATOM 1462 O O . PHE A 1 184 ? -12.677 11.418 -1.526 1.00 92.69 184 PHE A O 1
ATOM 1469 N N . SER A 1 185 ? -11.806 12.153 -3.469 1.00 90.12 185 SER A N 1
ATOM 1470 C CA . SER A 1 185 ? -13.063 12.473 -4.152 1.00 90.12 185 SER A CA 1
ATOM 1471 C C . SER A 1 185 ? -12.896 12.338 -5.670 1.00 90.12 185 SER A C 1
ATOM 1473 O O . SER A 1 185 ? -11.824 12.635 -6.203 1.00 90.12 185 SER A O 1
ATOM 1475 N N . LEU A 1 186 ? -13.961 11.909 -6.354 1.00 81.88 186 LEU A N 1
ATOM 1476 C CA . LEU A 1 186 ? -14.039 11.814 -7.819 1.00 81.88 186 LEU A CA 1
ATOM 1477 C C . LEU A 1 186 ? -14.121 13.188 -8.499 1.00 81.88 186 LEU A C 1
ATOM 1479 O O . LEU A 1 186 ? -13.611 13.349 -9.606 1.00 81.88 186 LEU A O 1
ATOM 1483 N N . ASP A 1 187 ? -14.750 14.171 -7.849 1.00 73.19 187 ASP A N 1
ATOM 1484 C CA . ASP A 1 187 ? -14.972 15.504 -8.411 1.00 73.19 187 ASP A CA 1
ATOM 1485 C C . ASP A 1 187 ? -14.363 16.576 -7.504 1.00 73.19 187 ASP A C 1
ATOM 1487 O O . ASP A 1 187 ? -15.004 17.117 -6.602 1.00 73.19 187 ASP A O 1
ATOM 1491 N N . GLN A 1 188 ? -13.098 16.908 -7.773 1.00 61.06 188 GLN A N 1
ATOM 1492 C CA . GLN A 1 188 ? -12.359 17.948 -7.049 1.00 61.06 188 GLN A CA 1
ATOM 1493 C C . GLN A 1 188 ? -12.949 19.364 -7.233 1.00 61.06 188 GLN A C 1
ATOM 1495 O O . GLN A 1 188 ? -12.434 20.306 -6.635 1.00 61.06 188 GLN A O 1
ATOM 1500 N N . SER A 1 189 ? -13.984 19.539 -8.068 1.00 55.59 189 SER A N 1
ATOM 1501 C CA . SER A 1 189 ? -14.556 20.845 -8.423 1.00 55.59 189 SER A CA 1
ATOM 1502 C C . SER A 1 189 ? -15.911 21.166 -7.783 1.00 55.59 189 SER A C 1
ATOM 1504 O O . SER A 1 189 ? -16.384 22.297 -7.914 1.00 55.59 189 SER A O 1
ATOM 1506 N N . SER A 1 190 ? -16.533 20.215 -7.080 1.00 53.44 190 SER A N 1
ATOM 1507 C CA . SER A 1 190 ? -17.854 20.413 -6.469 1.00 53.44 190 SER A CA 1
ATOM 1508 C C . SER A 1 190 ? -17.765 20.942 -5.026 1.00 53.44 190 SER A C 1
ATOM 1510 O O . SER A 1 190 ? -16.924 20.508 -4.241 1.00 53.44 190 SER A O 1
ATOM 1512 N N . GLU A 1 191 ? -18.630 21.907 -4.676 1.00 53.72 191 GLU A N 1
ATOM 1513 C CA . GLU A 1 191 ? -18.744 22.468 -3.310 1.00 53.72 191 GLU A CA 1
ATOM 1514 C C . GLU A 1 191 ? -19.254 21.431 -2.292 1.00 53.72 191 GLU A C 1
ATOM 1516 O O . GLU A 1 191 ? -18.981 21.525 -1.093 1.00 53.72 191 GLU A O 1
ATOM 1521 N N . ASP A 1 192 ? -19.950 20.401 -2.776 1.00 56.56 192 ASP A N 1
ATOM 1522 C CA . ASP A 1 192 ? -20.339 19.243 -1.989 1.00 56.56 192 ASP A CA 1
ATOM 1523 C C . ASP A 1 192 ? -19.151 18.281 -1.943 1.00 56.56 192 ASP A C 1
ATOM 1525 O O . ASP A 1 192 ? -18.997 17.438 -2.818 1.00 56.56 192 ASP A O 1
ATOM 1529 N N . HIS A 1 193 ? -18.293 18.418 -0.927 1.00 67.25 193 HIS A N 1
ATOM 1530 C CA . HIS A 1 193 ? -17.140 17.547 -0.657 1.00 67.25 193 HIS A CA 1
ATOM 1531 C C . HIS A 1 193 ? -17.542 16.074 -0.392 1.00 67.25 193 HIS A C 1
ATOM 1533 O O . HIS A 1 193 ? -17.301 15.548 0.697 1.00 67.25 193 HIS A O 1
ATOM 1539 N N . LEU A 1 194 ? -18.191 15.405 -1.344 1.00 85.00 194 LEU A N 1
ATOM 1540 C CA . LEU A 1 194 ? -18.488 13.980 -1.341 1.00 85.00 194 LEU A CA 1
ATOM 1541 C C . LEU A 1 194 ? -17.175 13.236 -1.562 1.00 85.00 194 LEU A C 1
ATOM 1543 O O . LEU A 1 194 ? -16.425 13.520 -2.496 1.00 85.00 194 LEU A O 1
ATOM 1547 N N . GLY A 1 195 ? -16.860 12.332 -0.648 1.00 91.00 195 GLY A N 1
ATOM 1548 C CA . GLY A 1 195 ? -15.561 11.688 -0.597 1.00 91.00 195 GLY A CA 1
ATOM 1549 C C . GLY A 1 195 ? -15.339 10.976 0.723 1.00 91.00 195 GLY A C 1
ATOM 1550 O O . GLY A 1 195 ? -16.271 10.789 1.518 1.00 91.00 195 GLY A O 1
ATOM 1551 N N . PHE A 1 196 ? -14.098 10.574 0.947 1.00 93.25 196 PHE A N 1
ATOM 1552 C CA . PHE A 1 196 ? -13.707 9.892 2.167 1.00 93.25 196 PHE A CA 1
ATOM 1553 C C . PHE A 1 196 ? -12.226 10.059 2.481 1.00 93.25 196 PHE A C 1
ATOM 1555 O O . PHE A 1 196 ? -11.405 10.297 1.599 1.00 93.25 196 PHE A O 1
ATOM 1562 N N . ASP A 1 197 ? -11.879 9.850 3.744 1.00 94.50 197 ASP A N 1
ATOM 1563 C CA . ASP A 1 197 ? -10.502 9.629 4.166 1.00 94.50 197 ASP A CA 1
ATOM 1564 C C . ASP A 1 197 ? -10.069 8.191 3.849 1.00 94.50 197 ASP A C 1
ATOM 1566 O O . ASP A 1 197 ? -10.748 7.228 4.221 1.00 94.50 197 ASP A O 1
ATOM 1570 N N . ILE A 1 198 ? -8.940 8.034 3.153 1.00 95.56 198 ILE A N 1
ATOM 1571 C CA . ILE A 1 198 ? -8.430 6.725 2.716 1.00 95.56 198 ILE A CA 1
ATOM 1572 C C . ILE A 1 198 ? -8.191 5.779 3.900 1.00 95.56 198 ILE A C 1
ATOM 1574 O O . ILE A 1 198 ? -8.519 4.594 3.803 1.00 95.56 198 ILE A O 1
ATOM 1578 N N . CYS A 1 199 ? -7.628 6.264 5.012 1.00 95.62 199 CYS A N 1
ATOM 1579 C CA . CYS A 1 199 ? -7.304 5.399 6.143 1.00 95.62 199 CYS A CA 1
ATOM 1580 C C . CYS A 1 199 ? -8.578 4.865 6.800 1.00 95.62 199 CYS A C 1
ATOM 1582 O O . CYS A 1 199 ? -8.693 3.663 7.056 1.00 95.62 199 CYS A O 1
ATOM 1584 N N . TRP A 1 200 ? -9.552 5.753 7.011 1.00 95.00 200 TRP A N 1
ATOM 1585 C CA . TRP A 1 200 ? -10.857 5.393 7.552 1.00 95.00 200 TRP A CA 1
ATOM 1586 C C . TRP A 1 200 ? -11.595 4.416 6.638 1.00 95.00 200 TRP A C 1
ATOM 1588 O O . TRP A 1 200 ? -12.057 3.368 7.085 1.00 95.00 200 TRP A O 1
ATOM 1598 N N . ALA A 1 201 ? -11.692 4.737 5.348 1.00 95.44 201 ALA A N 1
ATOM 1599 C CA . ALA A 1 201 ? -12.424 3.937 4.376 1.00 95.44 201 ALA A CA 1
ATOM 1600 C C . ALA A 1 201 ? -11.850 2.519 4.242 1.00 95.44 201 ALA A C 1
ATOM 1602 O O . ALA A 1 201 ? -12.613 1.554 4.220 1.00 95.44 201 ALA A O 1
ATOM 1603 N N . ARG A 1 202 ? -10.518 2.361 4.236 1.00 95.25 202 ARG A N 1
ATOM 1604 C CA . ARG A 1 202 ? -9.888 1.032 4.199 1.00 95.25 202 ARG A CA 1
ATOM 1605 C C . ARG A 1 202 ? -10.194 0.203 5.446 1.00 95.25 202 ARG A C 1
ATOM 1607 O O . ARG A 1 202 ? -10.484 -0.984 5.316 1.00 95.25 202 ARG A O 1
ATOM 1614 N N . LEU A 1 203 ? -10.157 0.806 6.636 1.00 95.56 203 LEU A N 1
ATOM 1615 C CA . LEU A 1 203 ? -10.554 0.127 7.876 1.00 95.56 203 LEU A CA 1
ATOM 1616 C C . LEU A 1 203 ? -12.035 -0.272 7.833 1.00 95.56 203 LEU A C 1
ATOM 1618 O O . LEU A 1 203 ? -12.367 -1.428 8.106 1.00 95.56 203 LEU A O 1
ATOM 1622 N N . HIS A 1 204 ? -12.896 0.648 7.393 1.00 93.69 204 HIS A N 1
ATOM 1623 C CA . HIS A 1 204 ? -14.338 0.443 7.309 1.00 93.69 204 HIS A CA 1
ATOM 1624 C C . HIS A 1 204 ? -14.725 -0.717 6.385 1.00 93.69 204 HIS A C 1
ATOM 1626 O O . HIS A 1 204 ? -15.473 -1.600 6.798 1.00 93.69 204 HIS A O 1
ATOM 1632 N N . VAL A 1 205 ? -14.171 -0.769 5.169 1.00 92.00 205 VAL A N 1
ATOM 1633 C CA . VAL A 1 205 ? -14.465 -1.826 4.180 1.00 92.00 205 VAL A CA 1
ATOM 1634 C C . VAL A 1 205 ? -14.020 -3.214 4.673 1.00 92.00 205 VAL A C 1
ATOM 1636 O O . VAL A 1 205 ? -14.646 -4.227 4.361 1.00 92.00 205 VAL A O 1
ATOM 1639 N N . ILE A 1 206 ? -12.977 -3.283 5.509 1.00 90.81 206 ILE A N 1
ATOM 1640 C CA . ILE A 1 206 ? -12.515 -4.531 6.152 1.00 90.81 206 ILE A CA 1
ATOM 1641 C C . ILE A 1 206 ? -13.390 -4.903 7.373 1.00 90.81 206 ILE A C 1
ATOM 1643 O O . ILE A 1 206 ? -13.310 -6.016 7.910 1.00 90.81 206 ILE A O 1
ATOM 1647 N N . GLY A 1 207 ? -14.284 -4.006 7.792 1.00 92.44 207 GLY A N 1
ATOM 1648 C CA . GLY A 1 207 ? -15.228 -4.194 8.890 1.00 92.44 207 GLY A CA 1
ATOM 1649 C C . GLY A 1 207 ? -14.715 -3.705 10.241 1.00 92.44 207 GLY A C 1
ATOM 1650 O O . GLY A 1 207 ? -15.182 -4.199 11.263 1.00 92.44 207 GLY A O 1
ATOM 1651 N N . PHE A 1 208 ? -13.737 -2.799 10.266 1.00 94.69 208 PHE A N 1
ATOM 1652 C CA . PHE A 1 208 ? -13.300 -2.126 11.487 1.00 94.69 208 PHE A CA 1
ATOM 1653 C C . PHE A 1 208 ? -13.872 -0.715 11.567 1.00 94.69 208 PHE A C 1
ATOM 1655 O O . PHE A 1 208 ? -13.855 0.039 10.597 1.00 94.69 208 PHE A O 1
ATOM 1662 N N . ASP A 1 209 ? -14.302 -0.349 12.765 1.00 94.88 209 ASP A N 1
ATOM 1663 C CA . ASP A 1 209 ? -14.654 1.010 13.139 1.00 94.88 209 ASP A CA 1
ATOM 1664 C C . ASP A 1 209 ? -13.597 1.580 14.091 1.00 94.88 209 ASP A C 1
ATOM 1666 O O . ASP A 1 209 ? -12.800 0.850 14.689 1.00 94.88 209 ASP A O 1
ATOM 1670 N N . ILE A 1 210 ? -13.583 2.904 14.230 1.00 94.12 210 ILE A N 1
ATOM 1671 C CA . ILE A 1 210 ? -12.568 3.629 14.993 1.00 94.12 210 ILE A CA 1
ATOM 1672 C C . ILE A 1 210 ? -13.243 4.458 16.075 1.00 94.12 210 ILE A C 1
ATOM 1674 O O . ILE A 1 210 ? -14.241 5.141 15.833 1.00 94.12 210 ILE A O 1
ATOM 1678 N N . LEU A 1 211 ? -12.658 4.432 17.268 1.00 92.50 211 LEU A N 1
ATOM 1679 C CA . LEU A 1 211 ? -13.058 5.270 18.386 1.00 92.50 211 LEU A CA 1
ATOM 1680 C C . LEU A 1 211 ? -11.858 6.067 18.902 1.00 92.50 211 LEU A C 1
ATOM 1682 O O . LEU A 1 211 ? -10.820 5.495 19.215 1.00 92.50 211 LEU A O 1
ATOM 1686 N N . TYR A 1 212 ? -12.020 7.381 19.042 1.00 89.06 212 TYR A N 1
ATOM 1687 C CA . TYR A 1 212 ? -11.036 8.251 19.695 1.00 89.06 212 TYR A CA 1
ATOM 1688 C C . TYR A 1 212 ? -11.220 8.249 21.219 1.00 89.06 212 TYR A C 1
ATOM 1690 O O . TYR A 1 212 ? -12.354 8.162 21.705 1.00 89.06 212 TYR A O 1
ATOM 1698 N N . ALA A 1 213 ? -10.132 8.390 21.980 1.00 75.88 213 ALA A N 1
ATOM 1699 C CA . ALA A 1 213 ? -10.182 8.396 23.446 1.00 75.88 213 ALA A CA 1
ATOM 1700 C C . ALA A 1 213 ? -11.084 9.518 24.005 1.00 75.88 213 ALA A C 1
ATOM 1702 O O . ALA A 1 213 ? -11.974 9.267 24.822 1.00 75.88 213 ALA A O 1
ATOM 1703 N N . GLU A 1 214 ? -10.921 10.746 23.512 1.00 73.06 214 GLU A N 1
ATOM 1704 C CA . GLU A 1 214 ? -11.761 11.889 23.886 1.00 73.06 214 GLU A CA 1
ATOM 1705 C C . GLU A 1 214 ? -12.986 12.021 22.978 1.00 73.06 214 GLU A C 1
ATOM 1707 O O . GLU A 1 214 ? -12.937 11.667 21.799 1.00 73.06 214 GLU A O 1
ATOM 1712 N N . ASP A 1 215 ? -14.089 12.568 23.502 1.00 69.62 215 ASP A N 1
ATOM 1713 C CA . ASP A 1 215 ? -15.259 12.892 22.684 1.00 69.62 215 ASP A CA 1
ATOM 1714 C C . ASP A 1 215 ? -14.965 14.061 21.739 1.00 69.62 215 ASP A C 1
ATOM 1716 O O . ASP A 1 215 ? -15.207 15.229 22.033 1.00 69.62 215 ASP A O 1
ATOM 1720 N N . LYS A 1 216 ? -14.412 13.709 20.581 1.00 68.44 216 LYS A N 1
ATOM 1721 C CA . LYS A 1 216 ? -14.121 14.623 19.485 1.00 68.44 216 LYS A CA 1
ATOM 1722 C C . LYS A 1 216 ? -15.223 14.643 18.419 1.00 68.44 216 LYS A C 1
ATOM 1724 O O . LYS A 1 216 ? -14.965 15.055 17.295 1.00 68.44 216 LYS A O 1
ATOM 1729 N N . SER A 1 217 ? -16.449 14.219 18.745 1.00 61.38 217 SER A N 1
ATOM 1730 C CA . SER A 1 217 ? -17.582 14.248 17.799 1.00 61.38 217 SER A CA 1
ATOM 1731 C C . SER A 1 217 ? -17.898 15.657 17.267 1.00 61.38 217 SER A C 1
ATOM 1733 O O . SER A 1 217 ? -18.454 15.792 16.181 1.00 61.38 217 SER A O 1
ATOM 1735 N N . CYS A 1 218 ? -17.487 16.696 18.000 1.00 59.72 218 CYS A N 1
ATOM 1736 C CA . CYS A 1 218 ? -17.594 18.105 17.614 1.00 59.72 218 CYS A CA 1
ATOM 1737 C C . CYS A 1 218 ? -16.308 18.690 16.996 1.00 59.72 218 CYS A C 1
ATOM 1739 O O . CYS A 1 218 ? -16.257 19.895 16.751 1.00 59.72 218 CYS A O 1
ATOM 1741 N N . CYS A 1 219 ? -15.248 17.896 16.805 1.00 64.44 219 CYS A N 1
ATOM 1742 C CA . CYS A 1 219 ? -14.000 18.387 16.225 1.00 64.44 219 CYS A CA 1
ATOM 1743 C C . CYS A 1 219 ? -14.190 18.619 14.722 1.00 64.44 219 CYS A C 1
ATOM 1745 O O . CYS A 1 219 ? -14.534 17.702 13.978 1.00 64.44 219 CYS A O 1
ATOM 1747 N N . SER A 1 220 ? -13.989 19.862 14.287 1.00 64.06 220 SER A N 1
ATOM 1748 C CA . SER A 1 220 ? -14.086 20.248 12.879 1.00 64.06 220 SER A CA 1
ATOM 1749 C C . SER A 1 220 ? -12.788 20.030 12.101 1.00 64.06 220 SER A C 1
ATOM 1751 O O . SER A 1 220 ? -12.820 20.099 10.876 1.00 64.06 220 SER A O 1
ATOM 1753 N N . ASP A 1 221 ? -11.659 19.806 12.784 1.00 77.94 221 ASP A N 1
ATOM 1754 C CA . ASP A 1 221 ? -10.357 19.626 12.143 1.00 77.94 221 ASP A CA 1
ATOM 1755 C C . ASP A 1 221 ? -9.979 18.144 12.066 1.00 77.94 221 ASP A C 1
ATOM 1757 O O . ASP A 1 221 ? -9.503 17.531 13.023 1.00 77.94 221 ASP A O 1
ATOM 1761 N N . ILE A 1 222 ? -10.179 17.570 10.881 1.00 80.50 222 ILE A N 1
ATOM 1762 C CA . ILE A 1 222 ? -9.776 16.199 10.560 1.00 80.50 222 ILE A CA 1
ATOM 1763 C C . ILE A 1 222 ? -8.272 16.001 10.804 1.00 80.50 222 ILE A C 1
ATOM 1765 O O . ILE A 1 222 ? -7.863 14.936 11.252 1.00 80.50 222 ILE A O 1
ATOM 1769 N N . SER A 1 223 ? -7.445 17.019 10.563 1.00 82.19 223 SER A N 1
ATOM 1770 C CA . SER A 1 223 ? -5.985 16.922 10.672 1.00 82.19 223 SER A CA 1
ATOM 1771 C C . SER A 1 223 ? -5.532 16.653 12.104 1.00 82.19 223 SER A C 1
ATOM 1773 O O . SER A 1 223 ? -4.630 15.844 12.318 1.00 82.19 223 SER A O 1
ATOM 1775 N N . GLU A 1 224 ? -6.176 17.293 13.085 1.00 85.06 224 GLU A N 1
ATOM 1776 C CA . GLU A 1 224 ? -5.923 17.028 14.503 1.00 85.06 224 GLU A CA 1
ATOM 1777 C C . GLU A 1 224 ? -6.349 15.600 14.857 1.00 85.06 224 GLU A C 1
ATOM 1779 O O . GLU A 1 224 ? -5.569 14.853 15.445 1.00 85.06 224 GLU A O 1
ATOM 1784 N N . LEU A 1 225 ? -7.539 15.182 14.409 1.00 87.81 225 LEU A N 1
ATOM 1785 C CA . LEU A 1 225 ? -8.071 13.842 14.668 1.00 87.81 225 LEU A CA 1
ATOM 1786 C C . LEU A 1 225 ? -7.175 12.724 14.142 1.00 87.81 225 LEU A C 1
ATOM 1788 O O . LEU A 1 225 ? -7.042 11.700 14.802 1.00 87.81 225 LEU A O 1
ATOM 1792 N N . LEU A 1 226 ? -6.558 12.879 12.969 1.00 90.00 226 LEU A N 1
ATOM 1793 C CA . LEU A 1 226 ? -5.700 11.831 12.409 1.00 90.00 226 LEU A CA 1
ATOM 1794 C C . LEU A 1 226 ? -4.529 11.490 13.342 1.00 90.00 226 LEU A C 1
ATOM 1796 O O . LEU A 1 226 ? -4.110 10.336 13.377 1.00 90.00 226 LEU A O 1
ATOM 1800 N N . MET A 1 227 ? -4.024 12.465 14.102 1.00 91.00 227 MET A N 1
ATOM 1801 C CA . MET A 1 227 ? -2.883 12.306 15.010 1.00 91.00 227 MET A CA 1
ATOM 1802 C C . MET A 1 227 ? -3.261 11.741 16.380 1.00 91.00 227 MET A C 1
ATOM 1804 O O . MET A 1 227 ? -2.371 11.310 17.116 1.00 91.00 227 MET A O 1
ATOM 1808 N N . GLU A 1 228 ? -4.547 11.765 16.729 1.00 92.19 228 GLU A N 1
ATOM 1809 C CA . GLU A 1 228 ? -5.028 11.342 18.039 1.00 92.19 228 GLU A CA 1
ATOM 1810 C C . GLU A 1 228 ? -4.984 9.817 18.200 1.00 92.19 228 GLU A C 1
ATOM 1812 O O . GLU A 1 228 ? -5.206 9.079 17.232 1.00 92.19 228 GLU A O 1
ATOM 1817 N N . PRO A 1 229 ? -4.767 9.319 19.428 1.00 94.25 229 PRO A N 1
ATOM 1818 C CA . PRO A 1 229 ? -4.852 7.899 19.707 1.00 94.25 229 PRO A CA 1
ATOM 1819 C C . PRO A 1 229 ? -6.246 7.325 19.432 1.00 94.25 229 PRO A C 1
ATOM 1821 O O . PRO A 1 229 ? -7.279 7.956 19.693 1.00 94.25 229 PRO A O 1
ATOM 1824 N N . VAL A 1 230 ? -6.271 6.092 18.926 1.00 94.94 230 VAL A N 1
ATOM 1825 C CA . VAL A 1 230 ? -7.498 5.402 18.514 1.00 94.94 230 VAL A CA 1
ATOM 1826 C C . VAL A 1 230 ? -7.592 3.990 19.064 1.00 94.94 230 VAL A C 1
ATOM 1828 O O . VAL A 1 230 ? -6.594 3.296 19.235 1.00 94.94 230 VAL A O 1
ATOM 1831 N N . GLN A 1 231 ? -8.817 3.523 19.258 1.00 95.62 231 GLN A N 1
ATOM 1832 C CA . GLN A 1 231 ? -9.143 2.123 19.491 1.00 95.62 231 GLN A CA 1
ATOM 1833 C C . GLN A 1 231 ? -9.927 1.571 18.304 1.00 95.62 231 GLN A C 1
ATOM 1835 O O . GLN A 1 231 ? -10.675 2.293 17.642 1.00 95.62 231 GLN A O 1
ATOM 1840 N N . LEU A 1 232 ? -9.765 0.273 18.062 1.00 96.56 232 LEU A N 1
ATOM 1841 C CA . LEU A 1 232 ? -10.501 -0.442 17.028 1.00 96.56 232 LEU A CA 1
ATOM 1842 C C . LEU A 1 232 ? -11.758 -1.077 17.612 1.00 96.56 232 LEU A C 1
ATOM 1844 O O . LEU A 1 232 ? -11.728 -1.687 18.682 1.00 96.56 232 LEU A O 1
ATOM 1848 N N . ALA A 1 233 ? -12.847 -0.967 16.869 1.00 95.44 233 ALA A N 1
ATOM 1849 C CA . ALA A 1 233 ? -14.095 -1.657 17.126 1.00 95.44 233 ALA A CA 1
ATOM 1850 C C . ALA A 1 233 ? -14.467 -2.544 15.933 1.00 95.44 233 ALA A C 1
ATOM 1852 O O . ALA A 1 233 ? -14.048 -2.301 14.801 1.00 95.44 233 ALA A O 1
ATOM 1853 N N . ARG A 1 234 ? -15.250 -3.590 16.189 1.00 93.56 234 ARG A N 1
ATOM 1854 C CA . ARG A 1 234 ? -15.828 -4.461 15.159 1.00 93.56 234 ARG A CA 1
ATOM 1855 C C . ARG A 1 234 ? -17.183 -4.952 15.646 1.00 93.56 234 ARG A C 1
ATOM 1857 O O . ARG A 1 234 ? -17.278 -5.608 16.681 1.00 93.56 234 ARG A O 1
ATOM 1864 N N . GLY A 1 235 ? -18.248 -4.616 14.922 1.00 90.12 235 GLY A N 1
ATOM 1865 C CA . GLY A 1 235 ? -19.611 -4.890 15.383 1.00 90.12 235 GLY A CA 1
ATOM 1866 C C . GLY A 1 235 ? -19.903 -4.190 16.716 1.00 90.12 235 GLY A C 1
ATOM 1867 O O . GLY A 1 235 ? -19.797 -2.973 16.809 1.00 90.12 235 GLY A O 1
ATOM 1868 N N . ASN A 1 236 ? -20.253 -4.957 17.754 1.00 91.62 236 ASN A N 1
ATOM 1869 C CA . ASN A 1 236 ? -20.523 -4.431 19.103 1.00 91.62 236 ASN A CA 1
ATOM 1870 C C . ASN A 1 236 ? -19.333 -4.557 20.067 1.00 91.62 236 ASN A C 1
ATOM 1872 O O . ASN A 1 236 ? -19.488 -4.332 21.268 1.00 91.62 236 ASN A O 1
ATOM 1876 N N . GLU A 1 237 ? -18.164 -4.931 19.558 1.00 94.25 237 GLU A N 1
ATOM 1877 C CA . GLU A 1 237 ? -16.972 -5.202 20.351 1.00 94.25 237 GLU A CA 1
ATOM 1878 C C . GLU A 1 237 ? -15.935 -4.091 20.176 1.00 94.25 237 GLU A C 1
ATOM 1880 O O . GLU A 1 237 ? -15.698 -3.609 19.068 1.00 94.25 237 GLU A O 1
ATOM 1885 N N . LEU A 1 238 ? -15.304 -3.704 21.282 1.00 94.75 238 LEU A N 1
ATOM 1886 C CA . LEU A 1 238 ? -14.229 -2.725 21.368 1.00 94.75 238 LEU A CA 1
ATOM 1887 C C . LEU A 1 238 ? -12.961 -3.407 21.872 1.00 94.75 238 LEU A C 1
ATOM 1889 O O . LEU A 1 238 ? -12.966 -4.080 22.906 1.00 94.75 238 LEU A O 1
ATOM 1893 N N . PHE A 1 239 ? -11.863 -3.184 21.166 1.00 94.94 239 PHE A N 1
ATOM 1894 C CA . PHE A 1 239 ? -10.568 -3.728 21.525 1.00 94.94 239 PHE A CA 1
ATOM 1895 C C . PHE A 1 239 ? -9.876 -2.860 22.587 1.00 94.94 239 PHE A C 1
ATOM 1897 O O . PHE A 1 239 ? -9.647 -1.667 22.379 1.00 94.94 239 PHE A O 1
ATOM 1904 N N . ASP A 1 240 ? -9.509 -3.450 23.730 1.00 90.50 240 ASP A N 1
ATOM 1905 C CA . ASP A 1 240 ? -8.855 -2.763 24.860 1.00 90.50 240 ASP A CA 1
ATOM 1906 C C . ASP A 1 240 ? -7.350 -2.541 24.617 1.00 90.50 240 ASP A C 1
ATOM 1908 O O . ASP A 1 240 ? -6.502 -2.824 25.463 1.00 90.50 240 ASP A O 1
ATOM 1912 N N . LYS A 1 241 ? -6.999 -2.066 23.421 1.00 91.62 241 LYS A N 1
ATOM 1913 C CA . LYS A 1 241 ? -5.671 -1.547 23.103 1.00 91.62 241 LYS A CA 1
ATOM 1914 C C . LYS A 1 241 ? -5.812 -0.299 22.254 1.00 91.62 241 LYS A C 1
ATOM 1916 O O . LYS A 1 241 ? -6.565 -0.263 21.283 1.00 91.62 241 LYS A O 1
ATOM 1921 N N . GLU A 1 242 ? -5.050 0.708 22.643 1.00 93.88 242 GLU A N 1
ATOM 1922 C CA . GLU A 1 242 ? -4.952 1.969 21.935 1.00 93.88 242 GLU A CA 1
ATOM 1923 C C . GLU A 1 242 ? -3.776 1.932 20.950 1.00 93.88 242 GLU A C 1
ATOM 1925 O O . GLU A 1 242 ? -2.686 1.434 21.250 1.00 93.88 242 GLU A O 1
ATOM 1930 N N . PHE A 1 243 ? -4.012 2.460 19.758 1.00 95.31 243 PHE A N 1
ATOM 1931 C CA . PHE A 1 243 ? -3.023 2.707 18.726 1.00 95.31 243 PHE A CA 1
ATOM 1932 C C . PHE A 1 243 ? -2.688 4.195 18.739 1.00 95.31 243 PHE A C 1
ATOM 1934 O O . PHE A 1 243 ? -3.577 5.027 18.872 1.00 95.31 243 PHE A O 1
ATOM 1941 N N . ILE A 1 244 ? -1.410 4.538 18.554 1.00 94.12 244 ILE A N 1
ATOM 1942 C CA . ILE A 1 244 ? -0.940 5.931 18.618 1.00 94.12 244 ILE A CA 1
ATOM 1943 C C . ILE A 1 244 ? -1.645 6.887 17.641 1.00 94.12 244 ILE A C 1
ATOM 1945 O O . ILE A 1 244 ? -1.680 8.079 17.911 1.00 94.12 244 ILE A O 1
ATOM 1949 N N . ASN A 1 245 ? -2.159 6.378 16.518 1.00 95.00 245 ASN A N 1
ATOM 1950 C CA . ASN A 1 245 ? -2.974 7.108 15.549 1.00 95.00 245 ASN A CA 1
ATOM 1951 C C . ASN A 1 245 ? -3.646 6.139 14.562 1.00 95.00 245 ASN A C 1
ATOM 1953 O O . ASN A 1 245 ? -3.380 4.930 14.570 1.00 95.00 245 ASN A O 1
ATOM 1957 N N . ILE A 1 246 ? -4.490 6.682 13.681 1.00 95.62 246 ILE A N 1
ATOM 1958 C CA . ILE A 1 246 ? -5.203 5.916 12.650 1.00 95.62 246 ILE A CA 1
ATOM 1959 C C . ILE A 1 246 ? -4.268 5.180 11.682 1.00 95.62 246 ILE A C 1
ATOM 1961 O O . ILE A 1 246 ? -4.560 4.048 11.298 1.00 95.62 246 ILE A O 1
ATOM 1965 N N . LEU A 1 247 ? -3.123 5.772 11.327 1.00 96.19 247 LEU A N 1
ATOM 1966 C CA . LEU A 1 247 ? -2.167 5.158 10.404 1.00 96.19 247 LEU A CA 1
ATOM 1967 C C . LEU A 1 247 ? -1.517 3.912 11.025 1.00 96.19 247 LEU A C 1
ATOM 1969 O O . LEU A 1 247 ? -1.380 2.888 10.361 1.00 96.19 247 LEU A O 1
ATOM 1973 N N . HIS A 1 248 ? -1.187 3.963 12.318 1.00 96.56 248 HIS A N 1
ATOM 1974 C CA . HIS A 1 248 ? -0.709 2.800 13.066 1.00 96.56 248 HIS A CA 1
ATOM 1975 C C . HIS A 1 248 ? -1.757 1.686 13.127 1.00 96.56 248 HIS A C 1
ATOM 1977 O O . HIS A 1 248 ? -1.431 0.525 12.883 1.00 96.56 248 HIS A O 1
ATOM 1983 N N . ALA A 1 249 ? -3.017 2.031 13.403 1.00 97.19 249 ALA A N 1
ATOM 1984 C CA . ALA A 1 249 ? -4.104 1.056 13.409 1.00 97.19 249 ALA A CA 1
ATOM 1985 C C . ALA A 1 249 ? -4.286 0.400 12.028 1.00 97.19 249 ALA A C 1
ATOM 1987 O O . ALA A 1 249 ? -4.371 -0.825 11.934 1.00 97.19 249 ALA A O 1
ATOM 1988 N N . LEU A 1 250 ? -4.269 1.196 10.953 1.00 97.75 250 LEU A N 1
ATOM 1989 C CA . LEU A 1 250 ? -4.368 0.708 9.579 1.00 97.75 250 LEU A CA 1
ATOM 1990 C C . LEU A 1 250 ? -3.211 -0.231 9.216 1.00 97.75 250 LEU A C 1
ATOM 1992 O O . LEU A 1 250 ? -3.465 -1.309 8.685 1.00 97.75 250 LEU A O 1
ATOM 1996 N N . GLN A 1 251 ? -1.964 0.138 9.530 1.00 97.50 251 GLN A N 1
ATOM 1997 C CA . GLN A 1 251 ? -0.791 -0.706 9.273 1.00 97.50 251 GLN A CA 1
ATOM 1998 C C . GLN A 1 251 ? -0.921 -2.078 9.945 1.00 97.50 251 GLN A C 1
ATOM 2000 O O . GLN A 1 251 ? -0.678 -3.104 9.313 1.00 97.50 251 GLN A O 1
ATOM 2005 N N . VAL A 1 252 ? -1.375 -2.125 11.197 1.00 96.88 252 VAL A N 1
ATOM 2006 C CA . VAL A 1 252 ? -1.581 -3.393 11.910 1.00 96.88 252 VAL A CA 1
ATOM 2007 C C . VAL A 1 252 ? -2.725 -4.211 11.300 1.00 96.88 252 VAL A C 1
ATOM 2009 O O . VAL A 1 252 ? -2.577 -5.419 11.114 1.00 96.88 252 VAL A O 1
ATOM 2012 N N . VAL A 1 253 ? -3.852 -3.580 10.953 1.00 96.38 253 VAL A N 1
ATOM 2013 C CA . VAL A 1 253 ? -4.999 -4.273 10.337 1.00 96.38 253 VAL A CA 1
ATOM 2014 C C . VAL A 1 253 ? -4.642 -4.847 8.970 1.00 96.38 253 VAL A C 1
ATOM 2016 O O . VAL A 1 253 ? -4.938 -6.007 8.696 1.00 96.38 253 VAL A O 1
ATOM 2019 N N . GLN A 1 254 ? -3.952 -4.086 8.126 1.00 96.06 254 GLN A N 1
ATOM 2020 C CA . GLN A 1 254 ? -3.513 -4.577 6.820 1.00 96.06 254 GLN A CA 1
ATOM 2021 C C . GLN A 1 254 ? -2.461 -5.687 6.956 1.00 96.06 254 GLN A C 1
ATOM 2023 O O . GLN A 1 254 ? -2.485 -6.652 6.192 1.00 96.06 254 GLN A O 1
ATOM 2028 N N . TYR A 1 255 ? -1.581 -5.612 7.960 1.00 96.00 255 TYR A N 1
ATOM 2029 C CA . TYR A 1 255 ? -0.643 -6.695 8.260 1.00 96.00 255 TYR A CA 1
ATOM 2030 C C . TYR A 1 255 ? -1.369 -7.973 8.706 1.00 96.00 255 TYR A C 1
ATOM 2032 O O . TYR A 1 255 ? -1.012 -9.063 8.265 1.00 96.00 255 TYR A O 1
ATOM 2040 N N . TYR A 1 256 ? -2.432 -7.857 9.510 1.00 93.44 256 TYR A N 1
ATOM 2041 C CA . TYR A 1 256 ? -3.320 -8.980 9.829 1.00 93.44 256 TYR A CA 1
ATOM 2042 C C . TYR A 1 256 ? -3.963 -9.578 8.579 1.00 93.44 256 TYR A C 1
ATOM 2044 O O . TYR A 1 256 ? -3.965 -10.799 8.421 1.00 93.44 256 TYR A O 1
ATOM 2052 N N . CYS A 1 257 ? -4.432 -8.738 7.654 1.00 91.12 257 CYS A N 1
ATOM 2053 C CA . CYS A 1 257 ? -4.982 -9.207 6.388 1.00 91.12 257 CYS A CA 1
ATOM 2054 C C . CYS A 1 257 ? -3.951 -9.966 5.543 1.00 91.12 257 CYS A C 1
ATOM 2056 O O . CYS A 1 257 ? -4.271 -11.013 4.985 1.00 91.12 257 CYS A O 1
ATOM 2058 N N . TRP A 1 258 ? -2.708 -9.484 5.487 1.00 91.69 258 TRP A N 1
ATOM 2059 C CA . TRP A 1 258 ? -1.616 -10.170 4.798 1.00 91.69 258 TRP A CA 1
ATOM 2060 C C . TRP A 1 258 ? -1.252 -11.502 5.468 1.00 91.69 258 TRP A C 1
ATOM 2062 O O . TRP A 1 258 ? -1.095 -12.521 4.794 1.00 91.69 258 TRP A O 1
ATOM 2072 N N . LYS A 1 259 ? -1.135 -11.515 6.797 1.00 91.00 259 LYS A N 1
ATOM 2073 C CA . LYS A 1 259 ? -0.645 -12.660 7.578 1.00 91.00 259 LYS A CA 1
ATOM 2074 C C . LYS A 1 259 ? -1.732 -13.620 8.048 1.00 91.00 259 LYS A C 1
ATOM 2076 O O . LYS A 1 259 ? -1.445 -14.523 8.830 1.00 91.00 259 LYS A O 1
ATOM 2081 N N . ALA A 1 260 ? -2.949 -13.481 7.536 1.00 85.00 260 ALA A N 1
ATOM 2082 C CA . ALA A 1 260 ? -4.130 -14.246 7.924 1.00 85.00 260 ALA A CA 1
ATOM 2083 C C . ALA A 1 260 ? -3.881 -15.749 8.094 1.00 85.00 260 ALA A C 1
ATOM 2085 O O . ALA A 1 260 ? -4.133 -16.310 9.157 1.00 85.00 260 ALA A O 1
ATOM 2086 N N . SER A 1 261 ? -3.316 -16.389 7.067 1.00 81.94 261 SER A N 1
ATOM 2087 C CA . SER A 1 261 ? -3.064 -17.831 7.056 1.00 81.94 261 SER A CA 1
ATOM 2088 C C . SER A 1 261 ? -2.003 -18.257 8.074 1.00 81.94 261 SER A C 1
ATOM 2090 O O . SER A 1 261 ? -2.097 -19.335 8.654 1.00 81.94 261 SER A O 1
ATOM 2092 N N . GLU A 1 262 ? -0.991 -17.417 8.314 1.00 86.19 262 GLU A N 1
ATOM 2093 C CA . GLU A 1 262 ? 0.051 -17.669 9.322 1.00 86.19 262 GLU A CA 1
ATOM 2094 C C . GLU A 1 262 ? -0.529 -17.536 10.737 1.00 86.19 262 GLU A C 1
ATOM 2096 O O . GLU A 1 262 ? -0.264 -18.355 11.621 1.00 86.19 262 GLU A O 1
ATOM 2101 N N . VAL A 1 263 ? -1.386 -16.536 10.936 1.00 82.44 263 VAL A N 1
ATOM 2102 C CA . VAL A 1 263 ? -2.071 -16.286 12.203 1.00 82.44 263 VAL A CA 1
ATOM 2103 C C . VAL A 1 263 ? -3.081 -17.396 12.512 1.00 82.44 263 VAL A C 1
ATOM 2105 O O . VAL A 1 263 ? -3.158 -17.851 13.651 1.00 82.44 263 VAL A O 1
ATOM 2108 N N . GLU A 1 264 ? -3.814 -17.897 11.514 1.00 79.62 264 GLU A N 1
ATOM 2109 C CA . GLU A 1 264 ? -4.727 -19.036 11.674 1.00 79.62 264 GLU A CA 1
ATOM 2110 C C . GLU A 1 264 ? -4.010 -20.328 12.079 1.00 79.62 264 GLU A C 1
ATOM 2112 O O . GLU A 1 264 ? -4.548 -21.099 12.876 1.00 79.62 264 GLU A O 1
ATOM 2117 N N . ALA A 1 265 ? -2.797 -20.554 11.569 1.00 77.31 265 ALA A N 1
ATOM 2118 C CA . ALA A 1 265 ? -1.985 -21.721 11.906 1.00 77.31 265 ALA A CA 1
ATOM 2119 C C . ALA A 1 265 ? -1.343 -21.637 13.304 1.00 77.31 265 ALA A C 1
ATOM 2121 O O . ALA A 1 265 ? -0.900 -22.653 13.851 1.00 77.31 265 ALA A O 1
ATOM 2122 N N . THR A 1 266 ? -1.277 -20.442 13.894 1.00 71.81 266 THR A N 1
ATOM 2123 C CA . THR A 1 266 ? -0.623 -20.225 15.184 1.00 71.81 266 THR A CA 1
ATOM 2124 C C . THR A 1 266 ? -1.521 -20.715 16.322 1.00 71.81 266 THR A C 1
ATOM 2126 O O . THR A 1 266 ? -2.659 -20.276 16.481 1.00 71.81 266 THR A O 1
ATOM 2129 N N . LYS A 1 267 ? -1.005 -21.616 17.168 1.00 66.19 267 LYS A N 1
ATOM 2130 C CA . LYS A 1 267 ? -1.649 -21.969 18.443 1.00 66.19 267 LYS A CA 1
ATOM 2131 C C . LYS A 1 267 ? -1.384 -20.844 19.436 1.00 66.19 267 LYS A C 1
ATOM 2133 O O . LYS A 1 267 ? -0.340 -20.811 20.078 1.00 66.19 267 LYS A O 1
ATOM 2138 N N . VAL A 1 268 ? -2.295 -19.884 19.498 1.00 61.34 268 VAL A N 1
ATOM 2139 C CA . VAL A 1 268 ? -2.140 -18.704 20.345 1.00 61.34 268 VAL A CA 1
ATOM 2140 C C . VAL A 1 268 ? -2.482 -19.068 21.801 1.00 61.34 268 VAL A C 1
ATOM 2142 O O . VAL A 1 268 ? -3.650 -19.169 22.157 1.00 61.34 268 VAL A O 1
ATOM 2145 N N . GLU A 1 269 ? -1.463 -19.264 22.647 1.00 53.16 269 GLU A N 1
ATOM 2146 C CA . GLU A 1 269 ? -1.572 -19.297 24.124 1.00 53.16 269 GLU A CA 1
ATOM 2147 C C . GLU A 1 269 ? -1.437 -17.876 24.709 1.00 53.16 269 GLU A C 1
ATOM 2149 O O . GLU A 1 269 ? -0.654 -17.628 25.623 1.00 53.16 269 GLU A O 1
ATOM 2154 N N . VAL A 1 270 ? -2.130 -16.893 24.131 1.00 56.19 270 VAL A N 1
ATOM 2155 C CA . VAL A 1 270 ? -2.052 -15.499 24.600 1.00 56.19 270 VAL A CA 1
ATOM 2156 C C . VAL A 1 270 ? -3.131 -15.258 25.650 1.00 56.19 270 VAL A C 1
ATOM 2158 O O . VAL A 1 270 ? -4.243 -15.777 25.540 1.00 56.19 270 VAL A O 1
ATOM 2161 N N . GLU A 1 271 ? -2.786 -14.470 26.674 1.00 54.38 271 GLU A N 1
ATOM 2162 C CA . GLU A 1 271 ? -3.741 -13.864 27.605 1.00 54.38 271 GLU A CA 1
ATOM 2163 C C . GLU A 1 271 ? -4.922 -13.308 26.806 1.00 54.38 271 GLU A C 1
ATOM 2165 O O . GLU A 1 271 ? -4.738 -12.459 25.932 1.00 54.38 271 GLU A O 1
ATOM 2170 N N . THR A 1 272 ? -6.126 -13.822 27.073 1.00 58.97 272 THR A N 1
ATOM 2171 C CA . THR A 1 272 ? -7.361 -13.402 26.403 1.00 58.97 272 THR A CA 1
ATOM 2172 C C . THR A 1 272 ? -7.388 -11.889 26.302 1.00 58.97 272 THR A C 1
ATOM 2174 O O . THR A 1 272 ? -7.402 -11.198 27.325 1.00 58.97 272 THR A O 1
ATOM 2177 N N . SER A 1 273 ? -7.345 -11.381 25.073 1.00 67.44 273 SER A N 1
ATOM 2178 C CA . SER A 1 273 ? -7.352 -9.945 24.839 1.00 67.44 273 SER A CA 1
ATOM 2179 C C . SER A 1 273 ? -8.613 -9.373 25.456 1.00 67.44 273 SER A C 1
ATOM 2181 O O . SER A 1 273 ? -9.700 -9.930 25.289 1.00 67.44 273 SER A O 1
ATOM 2183 N N . LYS A 1 274 ? -8.476 -8.293 26.223 1.00 81.94 274 LYS A N 1
ATOM 2184 C CA . LYS A 1 274 ? -9.632 -7.674 26.855 1.00 81.94 274 LYS A CA 1
ATOM 2185 C C . LYS A 1 274 ? -10.472 -7.035 25.748 1.00 81.94 274 LYS A C 1
ATOM 2187 O O . LYS A 1 274 ? -10.054 -6.101 25.075 1.00 81.94 274 LYS A O 1
ATOM 2192 N N . VAL A 1 275 ? -11.637 -7.623 25.508 1.00 87.06 275 VAL A N 1
ATOM 2193 C CA . VAL A 1 275 ? -12.641 -7.126 24.569 1.00 87.06 275 VAL A CA 1
ATOM 2194 C C . VAL A 1 275 ? -13.805 -6.623 25.402 1.00 87.06 275 VAL A C 1
ATOM 2196 O O . VAL A 1 275 ? -14.278 -7.306 26.313 1.00 87.06 275 VAL A O 1
ATOM 2199 N N . LEU A 1 276 ? -14.224 -5.394 25.133 1.00 91.25 276 LEU A N 1
ATOM 2200 C CA . LEU A 1 276 ? -15.312 -4.725 25.831 1.00 91.25 276 LEU A CA 1
ATOM 2201 C C . LEU A 1 276 ? -16.522 -4.627 24.907 1.00 91.25 276 LEU A C 1
ATOM 2203 O O . LEU A 1 276 ? -16.375 -4.523 23.695 1.00 91.25 276 LEU A O 1
ATOM 2207 N N . LEU A 1 277 ? -17.725 -4.628 25.474 1.00 93.62 277 LEU A N 1
ATOM 2208 C CA . LEU A 1 277 ? -18.918 -4.285 24.705 1.00 93.62 277 LEU A CA 1
ATOM 2209 C C . LEU A 1 277 ? -19.005 -2.770 24.549 1.00 93.62 277 LEU A C 1
ATOM 2211 O O . LEU A 1 277 ? -18.810 -2.029 25.515 1.00 93.62 277 LEU A O 1
ATOM 2215 N N . LEU A 1 278 ? -19.335 -2.321 23.342 1.00 92.81 278 LEU A N 1
ATOM 2216 C CA . LEU A 1 278 ? -19.620 -0.917 23.090 1.00 92.81 278 LEU A CA 1
ATOM 2217 C C . LEU A 1 278 ? -20.867 -0.479 23.864 1.00 92.81 278 LEU A C 1
ATOM 2219 O O . LEU A 1 278 ? -21.915 -1.122 23.824 1.00 92.81 278 LEU A O 1
ATOM 2223 N N . SER A 1 279 ? -20.758 0.663 24.534 1.00 92.75 279 SER A N 1
ATOM 2224 C CA . SER A 1 279 ? -21.916 1.393 25.053 1.00 92.75 279 SER A CA 1
ATOM 2225 C C . SER A 1 279 ? -22.686 2.089 23.924 1.00 92.75 279 SER A C 1
ATOM 2227 O O . SER A 1 279 ? -22.107 2.432 22.891 1.00 92.75 279 SER A O 1
ATOM 2229 N N . GLU A 1 280 ? -23.972 2.388 24.140 1.00 92.19 280 GLU A N 1
ATOM 2230 C CA . GLU A 1 280 ? -24.796 3.154 23.183 1.00 92.19 280 GLU A CA 1
ATOM 2231 C C . GLU A 1 280 ? -24.153 4.505 22.824 1.00 92.19 280 GLU A C 1
ATOM 2233 O O . GLU A 1 280 ? -24.170 4.935 21.672 1.00 92.19 280 GLU A O 1
ATOM 2238 N N . PHE A 1 281 ? -23.512 5.152 23.802 1.00 90.12 281 PHE A N 1
ATOM 2239 C CA . PHE A 1 281 ? -22.792 6.405 23.589 1.00 90.12 281 PHE A CA 1
ATOM 2240 C C . PHE A 1 281 ? -21.605 6.239 22.627 1.00 90.12 281 PHE A C 1
ATOM 2242 O O . PHE A 1 281 ? -21.409 7.063 21.736 1.00 90.12 281 PHE A O 1
ATOM 2249 N N . GLN A 1 282 ? -20.825 5.162 22.759 1.00 91.62 282 GLN A N 1
ATOM 2250 C CA . GLN A 1 282 ? -19.705 4.883 21.852 1.00 91.62 282 GLN A CA 1
ATOM 2251 C C . GLN A 1 282 ? -20.187 4.520 20.444 1.00 91.62 282 GLN A C 1
ATOM 2253 O O . GLN A 1 282 ? -19.597 4.984 19.472 1.00 91.62 282 GLN A O 1
ATOM 2258 N N . GLN A 1 283 ? -21.281 3.763 20.322 1.00 92.00 283 GLN A N 1
ATOM 2259 C CA . GLN A 1 283 ? -21.902 3.465 19.025 1.00 92.00 283 GLN A CA 1
ATOM 2260 C C . GLN A 1 283 ? -22.355 4.746 18.314 1.00 92.00 283 GLN A C 1
ATOM 2262 O O . GLN A 1 283 ? -22.083 4.928 17.127 1.00 92.00 283 GLN A O 1
ATOM 2267 N N . HIS A 1 284 ? -22.984 5.670 19.047 1.00 90.81 284 HIS A N 1
ATOM 2268 C CA . HIS A 1 284 ? -23.358 6.973 18.502 1.00 90.81 284 HIS A CA 1
ATOM 2269 C C . HIS A 1 284 ? -22.128 7.755 18.023 1.00 90.81 284 HIS A C 1
ATOM 2271 O O . HIS A 1 284 ? -22.136 8.290 16.917 1.00 90.81 284 HIS A O 1
ATOM 2277 N N . ARG A 1 285 ? -21.043 7.779 18.810 1.00 90.00 285 ARG A N 1
ATOM 2278 C CA . ARG A 1 285 ? -19.789 8.452 18.427 1.00 90.00 285 ARG A CA 1
ATOM 2279 C C . ARG A 1 285 ? -19.179 7.871 17.152 1.00 90.00 285 ARG A C 1
ATOM 2281 O O . ARG A 1 285 ? -18.808 8.642 16.272 1.00 90.00 285 ARG A O 1
ATOM 2288 N N . ILE A 1 286 ? -19.125 6.545 17.025 1.00 91.44 286 ILE A N 1
ATOM 2289 C CA . ILE A 1 286 ? -18.676 5.869 15.797 1.00 91.44 286 ILE A CA 1
ATOM 2290 C C . ILE A 1 286 ? -19.540 6.304 14.608 1.00 91.44 286 ILE A C 1
ATOM 2292 O O . ILE A 1 286 ? -19.009 6.688 13.567 1.00 91.44 286 ILE A O 1
ATOM 2296 N N . SER A 1 287 ? -20.867 6.322 14.771 1.00 90.69 287 SER A N 1
ATOM 2297 C CA . SER A 1 287 ? -21.782 6.765 13.715 1.00 90.69 287 SER A CA 1
ATOM 2298 C C . SER A 1 287 ? -21.546 8.224 13.311 1.00 90.69 287 SER A C 1
ATOM 2300 O O . SER A 1 287 ? -21.587 8.532 12.122 1.00 90.69 287 SER A O 1
ATOM 2302 N N . SER A 1 288 ? -21.291 9.124 14.266 1.00 89.31 288 SER A N 1
ATOM 2303 C CA . SER A 1 288 ? -20.974 10.527 13.973 1.00 89.31 288 SER A CA 1
ATOM 2304 C C . SER A 1 288 ? -19.654 10.658 13.210 1.00 89.31 288 SER A C 1
ATOM 2306 O O . SER A 1 288 ? -19.601 11.341 12.189 1.00 89.31 288 SER A O 1
ATOM 2308 N N . LEU A 1 289 ? -18.604 9.954 13.641 1.00 89.88 289 LEU A N 1
ATOM 2309 C CA . LEU A 1 289 ? -17.309 9.964 12.955 1.00 89.88 289 LEU A CA 1
ATOM 2310 C C . LEU A 1 289 ? -17.412 9.390 11.539 1.00 89.88 289 LEU A C 1
ATOM 2312 O O . LEU A 1 289 ? -16.834 9.947 10.609 1.00 89.88 289 LEU A O 1
ATOM 2316 N N . LYS A 1 290 ? -18.224 8.346 11.335 1.00 90.12 290 LYS A N 1
ATOM 2317 C CA . LYS A 1 290 ? -18.484 7.798 10.000 1.00 90.12 290 LYS A CA 1
ATOM 2318 C C . LYS A 1 290 ? -19.014 8.873 9.045 1.00 90.12 290 LYS A C 1
ATOM 2320 O O . LYS A 1 290 ? -18.543 8.961 7.919 1.00 90.12 290 LYS A O 1
ATOM 2325 N N . THR A 1 291 ? -19.928 9.737 9.494 1.00 88.25 291 THR A N 1
ATOM 2326 C CA . THR A 1 291 ? -20.441 10.837 8.650 1.00 88.25 291 THR A CA 1
ATOM 2327 C C . THR A 1 291 ? -19.407 11.927 8.350 1.00 88.25 291 THR A C 1
ATOM 2329 O O . THR A 1 291 ? -19.554 12.646 7.363 1.00 88.25 291 THR A O 1
ATOM 2332 N N . LEU A 1 292 ? -18.357 12.041 9.170 1.00 88.62 292 LEU A N 1
ATOM 2333 C CA . LEU A 1 292 ? -17.266 12.994 8.973 1.00 88.62 292 LEU A CA 1
ATOM 2334 C C . LEU A 1 292 ? -16.237 12.475 7.956 1.00 88.62 292 LEU A C 1
ATOM 2336 O O . LEU A 1 292 ? -15.877 13.201 7.031 1.00 88.62 292 LEU A O 1
ATOM 2340 N N . PHE A 1 293 ? -15.796 11.224 8.118 1.00 90.56 293 PHE A N 1
ATOM 2341 C CA . PHE A 1 293 ? -14.700 10.624 7.346 1.00 90.56 293 PHE A CA 1
ATOM 2342 C C . PHE A 1 293 ? -15.144 9.832 6.111 1.00 90.56 293 PHE A C 1
ATOM 2344 O O . PHE A 1 293 ? -14.320 9.548 5.248 1.00 90.56 293 PHE A O 1
ATOM 2351 N N . LEU A 1 294 ? -16.419 9.451 6.015 1.00 90.31 294 LEU A N 1
ATOM 2352 C CA . LEU A 1 294 ? -16.947 8.584 4.962 1.00 90.31 294 LEU A CA 1
ATOM 2353 C C . LEU A 1 294 ? -18.272 9.145 4.436 1.00 90.31 294 LEU A C 1
ATOM 2355 O O . LEU A 1 294 ? -19.347 8.584 4.658 1.00 90.31 294 LEU A O 1
ATOM 2359 N N . LYS A 1 295 ? -18.191 10.290 3.749 1.00 91.31 295 LYS A N 1
ATOM 2360 C CA . LYS A 1 295 ? -19.365 10.970 3.179 1.00 91.31 295 LYS A CA 1
ATOM 2361 C C . LYS A 1 295 ? -19.940 10.219 1.981 1.00 91.31 295 LYS A C 1
ATOM 2363 O O . LYS A 1 295 ? -21.139 10.308 1.739 1.00 91.31 295 LYS A O 1
ATOM 2368 N N . ASP A 1 296 ? -19.107 9.450 1.281 1.00 91.06 296 ASP A N 1
ATOM 2369 C CA . ASP A 1 296 ? -19.530 8.547 0.213 1.00 91.06 296 ASP A CA 1
ATOM 2370 C C . ASP A 1 296 ? -19.104 7.095 0.495 1.00 91.06 296 ASP A C 1
ATOM 2372 O O . ASP A 1 296 ? -18.027 6.630 0.116 1.00 91.06 296 ASP A O 1
ATOM 2376 N N . ASN A 1 297 ? -19.975 6.365 1.197 1.00 91.12 297 ASN A N 1
ATOM 2377 C CA . ASN A 1 297 ? -19.761 4.953 1.520 1.00 91.12 297 ASN A CA 1
ATOM 2378 C C . ASN A 1 297 ? -19.814 4.059 0.275 1.00 91.12 297 ASN A C 1
ATOM 2380 O O . ASN A 1 297 ? -19.139 3.036 0.237 1.00 91.12 297 ASN A O 1
ATOM 2384 N N . HIS A 1 298 ? -20.643 4.399 -0.715 1.00 90.81 298 HIS A N 1
ATOM 2385 C CA . HIS A 1 298 ? -20.753 3.591 -1.927 1.00 90.81 298 HIS A CA 1
ATOM 2386 C C . HIS A 1 298 ? -19.448 3.666 -2.716 1.00 90.81 298 HIS A C 1
ATOM 2388 O O . HIS A 1 298 ? -18.919 2.633 -3.114 1.00 90.81 298 HIS A O 1
ATOM 2394 N N . LEU A 1 299 ? -18.889 4.869 -2.864 1.00 91.31 299 LEU A N 1
ATOM 2395 C CA . LEU A 1 299 ? -17.607 5.059 -3.526 1.00 91.31 299 LEU A CA 1
ATOM 2396 C C . LEU A 1 299 ? -16.480 4.295 -2.829 1.00 91.31 299 LEU A C 1
ATOM 2398 O O . LEU A 1 299 ? -15.704 3.622 -3.499 1.00 91.31 299 LEU A O 1
ATOM 2402 N N . ALA A 1 300 ? -16.397 4.352 -1.497 1.00 92.00 300 ALA A N 1
ATOM 2403 C CA . ALA A 1 300 ? -15.379 3.603 -0.758 1.00 92.00 300 ALA A CA 1
ATOM 2404 C C . ALA A 1 300 ? -15.478 2.088 -0.987 1.00 92.00 300 ALA A C 1
ATOM 2406 O O . ALA A 1 300 ? -14.455 1.425 -1.157 1.00 92.00 300 ALA A O 1
ATOM 2407 N N . GLU A 1 301 ? -16.697 1.546 -1.026 1.00 90.69 301 GLU A N 1
ATOM 2408 C CA . GLU A 1 301 ? -16.932 0.135 -1.333 1.00 90.69 301 GLU A CA 1
ATOM 2409 C C . GLU A 1 301 ? -16.536 -0.194 -2.776 1.00 90.69 301 GLU A C 1
ATOM 2411 O O . GLU A 1 301 ? -15.816 -1.158 -2.985 1.00 90.69 301 GLU A O 1
ATOM 2416 N N . THR A 1 302 ? -16.921 0.610 -3.768 1.00 89.50 302 THR A N 1
ATOM 2417 C CA . THR A 1 302 ? -16.521 0.387 -5.172 1.00 89.50 302 THR A CA 1
ATOM 2418 C C . THR A 1 302 ? -15.003 0.441 -5.363 1.00 89.50 302 THR A C 1
ATOM 2420 O O . THR A 1 302 ? -14.443 -0.333 -6.133 1.00 89.50 302 THR A O 1
ATOM 2423 N N . VAL A 1 303 ? -14.319 1.340 -4.654 1.00 90.88 303 VAL A N 1
ATOM 2424 C CA . VAL A 1 303 ? -12.874 1.542 -4.809 1.00 90.88 303 VAL A CA 1
ATOM 2425 C C . VAL A 1 303 ? -12.060 0.480 -4.064 1.00 90.88 303 VAL A C 1
ATOM 2427 O O . VAL A 1 303 ? -11.079 -0.027 -4.603 1.00 90.88 303 VAL A O 1
ATOM 2430 N N . PHE A 1 304 ? -12.420 0.141 -2.820 1.00 91.62 304 PHE A N 1
ATOM 2431 C CA . PHE A 1 304 ? -11.588 -0.726 -1.971 1.00 91.62 304 PHE A CA 1
ATOM 2432 C C . PHE A 1 304 ? -12.077 -2.166 -1.833 1.00 91.62 304 PHE A C 1
ATOM 2434 O O . PHE A 1 304 ? -11.313 -3.018 -1.364 1.00 91.62 304 PHE A O 1
ATOM 2441 N N . ARG A 1 305 ? -13.316 -2.480 -2.218 1.00 81.12 305 ARG A N 1
ATOM 2442 C CA . ARG A 1 305 ? -13.782 -3.869 -2.249 1.00 81.12 305 ARG A CA 1
ATOM 2443 C C . ARG A 1 305 ? -13.182 -4.570 -3.468 1.00 81.12 305 ARG A C 1
ATOM 2445 O O . ARG A 1 305 ? -13.034 -3.980 -4.530 1.00 81.12 305 ARG A O 1
ATOM 2452 N N . ARG A 1 306 ? -12.818 -5.847 -3.318 1.00 67.44 306 ARG A N 1
ATOM 2453 C CA . ARG A 1 306 ? -12.397 -6.670 -4.464 1.00 67.44 306 ARG A CA 1
ATOM 2454 C C . ARG A 1 306 ? -13.574 -6.914 -5.406 1.00 67.44 306 ARG A C 1
ATOM 2456 O O . ARG A 1 306 ? -14.679 -7.177 -4.929 1.00 67.44 306 ARG A O 1
ATOM 2463 N N . ALA A 1 307 ? -13.284 -6.942 -6.706 1.00 58.44 307 ALA A N 1
ATOM 2464 C CA . ALA A 1 307 ? -14.251 -7.269 -7.754 1.00 58.44 307 ALA A CA 1
ATOM 2465 C C . ALA A 1 307 ? -14.834 -8.692 -7.606 1.00 58.44 307 ALA A C 1
ATOM 2467 O O . ALA A 1 307 ? -16.000 -8.928 -7.927 1.00 58.44 307 ALA A O 1
ATOM 2468 N N . THR A 1 308 ? -14.057 -9.649 -7.073 1.00 50.09 308 THR A N 1
ATOM 2469 C CA . THR A 1 308 ? -14.531 -11.016 -6.795 1.00 50.09 308 THR A CA 1
ATOM 2470 C C . THR A 1 308 ? -14.570 -11.347 -5.287 1.00 50.09 308 THR A C 1
ATOM 2472 O O . THR A 1 308 ? -13.618 -11.071 -4.552 1.00 50.09 308 THR A O 1
ATOM 2475 N N . PRO A 1 309 ? -15.653 -11.980 -4.784 1.00 49.69 309 PRO A N 1
ATOM 2476 C CA . PRO A 1 309 ? -15.884 -12.196 -3.346 1.00 49.69 309 PRO A CA 1
ATOM 2477 C C . PRO A 1 309 ? -15.060 -13.331 -2.702 1.00 49.69 309 PRO A C 1
ATOM 2479 O O . PRO A 1 309 ? -15.258 -13.656 -1.535 1.00 49.69 309 PRO A O 1
ATOM 2482 N N . THR A 1 310 ? -14.117 -13.952 -3.415 1.00 44.88 310 THR A N 1
ATOM 2483 C CA . THR A 1 310 ? -13.538 -15.256 -3.032 1.00 44.88 310 THR A CA 1
ATOM 2484 C C . THR A 1 310 ? -12.634 -15.245 -1.790 1.00 44.88 310 THR A C 1
ATOM 2486 O O . THR A 1 310 ? -12.377 -16.313 -1.240 1.00 44.88 310 THR A O 1
ATOM 2489 N N . CYS A 1 311 ? -12.168 -14.080 -1.318 1.00 41.09 311 CYS A N 1
ATOM 2490 C CA . CYS A 1 311 ? -11.237 -13.982 -0.179 1.00 41.09 311 CYS A CA 1
ATOM 2491 C C . CYS A 1 311 ? -11.711 -13.070 0.974 1.00 41.09 311 CYS A C 1
ATOM 2493 O O . CYS A 1 311 ? -11.272 -13.238 2.106 1.00 41.09 311 CYS A O 1
ATOM 2495 N N . SER A 1 312 ? -12.611 -12.106 0.741 1.00 43.19 312 SER A N 1
ATOM 2496 C CA . SER A 1 312 ? -13.083 -11.200 1.807 1.00 43.19 312 SER A CA 1
ATOM 2497 C C . SER A 1 312 ? -14.166 -11.823 2.696 1.00 43.19 312 SER A C 1
ATOM 2499 O O . SER A 1 312 ? -14.261 -11.480 3.876 1.00 43.19 312 SER A O 1
ATOM 2501 N N . GLU A 1 313 ? -14.938 -12.782 2.176 1.00 43.50 313 GLU A N 1
ATOM 2502 C CA . GLU A 1 313 ? -15.946 -13.500 2.965 1.00 43.50 313 GLU A CA 1
ATOM 2503 C C . GLU A 1 313 ? -15.322 -14.423 4.023 1.00 43.50 313 GLU A C 1
ATOM 2505 O O . GLU A 1 313 ? -15.890 -14.568 5.105 1.00 43.50 313 GLU A O 1
ATOM 2510 N N . SER A 1 314 ? -14.132 -14.990 3.777 1.00 45.84 314 SER A N 1
ATOM 2511 C CA . SER A 1 314 ? -13.459 -15.849 4.765 1.00 45.84 314 SER A CA 1
ATOM 2512 C C . SER A 1 314 ? -13.036 -15.058 6.008 1.00 45.84 314 SER A C 1
ATOM 2514 O O . SER A 1 314 ? -13.298 -15.493 7.126 1.00 45.84 314 SER A O 1
ATOM 2516 N N . MET A 1 315 ? -12.504 -13.845 5.825 1.00 49.97 315 MET A N 1
ATOM 2517 C CA . MET A 1 315 ? -12.127 -12.924 6.908 1.00 49.97 315 MET A CA 1
ATOM 2518 C C . MET A 1 315 ? -13.317 -12.392 7.708 1.00 49.97 315 MET A C 1
ATOM 2520 O O . MET A 1 315 ? -13.222 -12.194 8.921 1.00 49.97 315 MET A O 1
ATOM 2524 N N . GLN A 1 316 ? -14.449 -12.133 7.047 1.00 52.56 316 GLN A N 1
ATOM 2525 C CA . GLN A 1 316 ? -15.663 -11.707 7.745 1.00 52.56 316 GLN A CA 1
ATOM 2526 C C . GLN A 1 316 ? -16.274 -12.834 8.589 1.00 52.56 316 GLN A C 1
ATOM 2528 O O . GLN A 1 316 ? -16.906 -12.537 9.600 1.00 52.56 316 GLN A O 1
ATOM 2533 N N . GLN A 1 317 ? -16.046 -14.103 8.233 1.00 54.41 317 GLN A N 1
ATOM 2534 C CA . GLN A 1 317 ? -16.619 -15.256 8.933 1.00 54.41 317 GLN A CA 1
ATOM 2535 C C . GLN A 1 317 ? -15.711 -15.861 10.027 1.00 54.41 317 GLN A C 1
ATOM 2537 O O . GLN A 1 317 ? -16.236 -16.557 10.895 1.00 54.41 317 GLN A O 1
ATOM 2542 N N . SER A 1 318 ? -14.391 -15.599 10.040 1.00 70.31 318 SER A N 1
ATOM 2543 C CA . SER A 1 318 ? -13.430 -16.243 10.967 1.00 70.31 318 SER A CA 1
ATOM 2544 C C . SER A 1 318 ? -12.648 -15.311 11.914 1.00 70.31 318 SER A C 1
ATOM 2546 O O . SER A 1 318 ? -11.738 -15.778 12.607 1.00 70.31 318 SER A O 1
ATOM 2548 N N . PHE A 1 319 ? -12.977 -14.013 11.970 1.00 85.38 319 PHE A N 1
ATOM 2549 C CA . PHE A 1 319 ? -12.244 -13.038 12.790 1.00 85.38 319 PHE A CA 1
ATOM 2550 C C . PHE A 1 319 ? -12.220 -13.390 14.293 1.00 85.38 319 PHE A C 1
ATOM 2552 O O . PHE A 1 319 ? -13.234 -13.781 14.869 1.00 85.38 319 PHE A O 1
ATOM 2559 N N . ASP A 1 320 ? -11.066 -13.184 14.937 1.00 87.75 320 ASP A N 1
ATOM 2560 C CA . ASP A 1 320 ? -10.833 -13.437 16.366 1.00 87.75 320 ASP A CA 1
ATOM 2561 C C . ASP A 1 320 ? -9.889 -12.369 16.949 1.00 87.75 320 ASP A C 1
ATOM 2563 O O . ASP A 1 320 ? -8.751 -12.210 16.495 1.00 87.75 320 ASP A O 1
ATOM 2567 N N . TRP A 1 321 ? -10.345 -11.660 17.986 1.00 91.31 321 TRP A N 1
ATOM 2568 C CA . TRP A 1 321 ? -9.569 -10.626 18.677 1.00 91.31 321 TRP A CA 1
ATOM 2569 C C . TRP A 1 321 ? -8.278 -11.140 19.315 1.00 91.31 321 TRP A C 1
ATOM 2571 O O . TRP A 1 321 ? -7.295 -10.404 19.365 1.00 91.31 321 TRP A O 1
ATOM 2581 N N . THR A 1 322 ? -8.247 -12.393 19.770 1.00 89.50 322 THR A N 1
ATOM 2582 C CA . THR A 1 322 ? -7.054 -13.010 20.369 1.00 89.50 322 THR A CA 1
ATOM 2583 C C . THR A 1 322 ? -5.968 -13.199 19.314 1.00 89.50 322 THR A C 1
ATOM 2585 O O . THR A 1 322 ? -4.797 -12.885 19.539 1.00 89.50 322 THR A O 1
ATOM 2588 N N . LYS A 1 323 ? -6.367 -13.657 18.122 1.00 89.12 323 LYS A N 1
ATOM 2589 C CA . LYS A 1 323 ? -5.482 -13.769 16.958 1.00 89.12 323 LYS A CA 1
ATOM 2590 C C . LYS A 1 323 ? -4.995 -12.398 16.503 1.00 89.12 323 LYS A C 1
ATOM 2592 O O . LYS A 1 323 ? -3.796 -12.217 16.309 1.00 89.12 323 LYS A O 1
ATOM 2597 N N . PHE A 1 324 ? -5.905 -11.431 16.398 1.00 92.00 324 PHE A N 1
ATOM 2598 C CA . PHE A 1 324 ? -5.561 -10.057 16.043 1.00 92.00 324 PHE A CA 1
ATOM 2599 C C . PHE A 1 324 ? -4.559 -9.439 17.032 1.00 92.00 324 PHE A C 1
ATOM 2601 O O . PHE A 1 324 ? -3.579 -8.826 16.618 1.00 92.00 324 PHE A O 1
ATOM 2608 N N . ALA A 1 325 ? -4.735 -9.653 18.339 1.00 92.12 325 ALA A N 1
ATOM 2609 C CA . ALA A 1 325 ? -3.805 -9.160 19.350 1.00 92.12 325 ALA A CA 1
ATOM 2610 C C . ALA A 1 325 ? -2.397 -9.753 19.208 1.00 92.12 325 ALA A C 1
ATOM 2612 O O . ALA A 1 325 ? -1.413 -9.019 19.319 1.00 92.12 325 ALA A O 1
ATOM 2613 N N . ALA A 1 326 ? -2.292 -11.054 18.912 1.00 90.38 326 ALA A N 1
ATOM 2614 C CA . ALA A 1 326 ? -1.011 -11.697 18.624 1.00 90.38 326 ALA A CA 1
ATOM 2615 C C . ALA A 1 326 ? -0.329 -11.074 17.394 1.00 90.38 326 ALA A C 1
ATOM 2617 O O . ALA A 1 326 ? 0.888 -10.876 17.380 1.00 90.38 326 ALA A O 1
ATOM 2618 N N . THR A 1 327 ? -1.113 -10.685 16.387 1.00 91.69 327 THR A N 1
ATOM 2619 C CA . THR A 1 327 ? -0.605 -10.024 15.183 1.00 91.69 327 THR A CA 1
ATOM 2620 C C . THR A 1 327 ? 0.045 -8.675 15.455 1.00 91.69 327 THR A C 1
ATOM 2622 O O . THR A 1 327 ? 0.958 -8.295 14.728 1.00 91.69 327 THR A O 1
ATOM 2625 N N . ILE A 1 328 ? -0.334 -7.975 16.524 1.00 93.25 328 ILE A N 1
ATOM 2626 C CA . ILE A 1 328 ? 0.307 -6.703 16.876 1.00 93.25 328 ILE A CA 1
ATOM 2627 C C . ILE A 1 328 ? 1.780 -6.927 17.217 1.00 93.25 328 ILE A C 1
ATOM 2629 O O . ILE A 1 328 ? 2.644 -6.228 16.697 1.00 93.25 328 ILE A O 1
ATOM 2633 N N . ALA A 1 329 ? 2.079 -7.956 18.015 1.00 91.88 329 ALA A N 1
ATOM 2634 C CA . ALA A 1 329 ? 3.457 -8.327 18.324 1.00 91.88 329 ALA A CA 1
ATOM 2635 C C . ALA A 1 329 ? 4.213 -8.815 17.075 1.00 91.88 329 ALA A C 1
ATOM 2637 O O . ALA A 1 329 ? 5.400 -8.533 16.928 1.00 91.88 329 ALA A O 1
ATOM 2638 N N . MET A 1 330 ? 3.535 -9.510 16.153 1.00 93.94 330 MET A N 1
ATOM 2639 C CA . MET A 1 330 ? 4.134 -9.927 14.878 1.00 93.94 330 MET A CA 1
ATOM 2640 C C . MET A 1 330 ? 4.481 -8.730 13.985 1.00 93.94 330 MET A C 1
ATOM 2642 O O . MET A 1 330 ? 5.561 -8.708 13.400 1.00 93.94 330 MET A O 1
ATOM 2646 N N . TRP A 1 331 ? 3.593 -7.738 13.892 1.00 95.19 331 TRP A N 1
ATOM 2647 C CA . TRP A 1 331 ? 3.830 -6.505 13.142 1.00 95.19 331 TRP A CA 1
ATOM 2648 C C . TRP A 1 331 ? 4.971 -5.691 13.764 1.00 95.19 331 TRP A C 1
ATOM 2650 O O . TRP A 1 331 ? 5.879 -5.261 13.058 1.00 95.19 331 TRP A O 1
ATOM 2660 N N . GLU A 1 332 ? 4.986 -5.556 15.093 1.00 93.44 332 GLU A N 1
ATOM 2661 C CA . GLU A 1 332 ? 6.094 -4.938 15.827 1.00 93.44 332 GLU A CA 1
ATOM 2662 C C . GLU A 1 332 ? 7.415 -5.711 15.617 1.00 93.44 332 GLU A C 1
ATOM 2664 O O . GLU A 1 332 ? 8.483 -5.116 15.527 1.00 93.44 332 GLU A O 1
ATOM 2669 N N . GLY A 1 333 ? 7.395 -7.041 15.525 1.00 93.50 333 GLY A N 1
ATOM 2670 C CA . GLY A 1 333 ? 8.582 -7.819 15.152 1.00 93.50 333 GLY A CA 1
ATOM 2671 C C . GLY A 1 333 ? 9.073 -7.452 13.750 1.00 93.50 333 GLY A C 1
ATOM 2672 O O . GLY A 1 333 ? 10.201 -6.996 13.578 1.00 93.50 333 GLY A O 1
ATOM 2673 N N . TYR A 1 334 ? 8.177 -7.549 12.768 1.00 94.56 334 TYR A N 1
ATOM 2674 C CA . TYR A 1 334 ? 8.461 -7.260 11.364 1.00 94.56 334 TYR A CA 1
ATOM 2675 C C . TYR A 1 334 ? 9.011 -5.845 11.133 1.00 94.56 334 TYR A C 1
ATOM 2677 O O . TYR A 1 334 ? 10.050 -5.672 10.491 1.00 94.56 334 TYR A O 1
ATOM 2685 N N . ALA A 1 335 ? 8.345 -4.818 11.668 1.00 92.62 335 ALA A N 1
ATOM 2686 C CA . ALA A 1 335 ? 8.760 -3.435 11.467 1.00 92.62 335 ALA A CA 1
ATOM 2687 C C . ALA A 1 335 ? 10.107 -3.133 12.153 1.00 92.62 335 ALA A C 1
ATOM 2689 O O . ALA A 1 335 ? 10.893 -2.340 11.630 1.00 92.62 335 ALA A O 1
ATOM 2690 N N . ARG A 1 336 ? 10.422 -3.807 13.269 1.00 90.62 336 ARG A N 1
ATOM 2691 C CA . ARG A 1 336 ? 11.709 -3.679 13.967 1.00 90.62 336 ARG A CA 1
ATOM 2692 C C . ARG A 1 336 ? 12.835 -4.297 13.160 1.00 90.62 336 ARG A C 1
ATOM 2694 O O . ARG A 1 336 ? 13.831 -3.619 12.932 1.00 90.62 336 ARG A O 1
ATOM 2701 N N . ASP A 1 337 ? 12.655 -5.527 12.689 1.00 91.50 337 ASP A N 1
ATOM 2702 C CA . ASP A 1 337 ? 13.652 -6.231 11.879 1.00 91.50 337 ASP A CA 1
ATOM 2703 C C . ASP A 1 337 ? 13.979 -5.433 10.608 1.00 91.50 337 ASP A C 1
ATOM 2705 O O . ASP A 1 337 ? 15.146 -5.211 10.272 1.00 91.50 337 ASP A O 1
ATOM 2709 N N . CYS A 1 338 ? 12.945 -4.906 9.944 1.00 91.62 338 CYS A N 1
ATOM 2710 C CA . CYS A 1 338 ? 13.112 -4.048 8.775 1.00 91.62 338 CYS A CA 1
ATOM 2711 C C . CYS A 1 338 ? 13.861 -2.747 9.106 1.00 91.62 338 CYS A C 1
ATOM 2713 O O . CYS A 1 338 ? 14.753 -2.343 8.356 1.00 91.62 338 CYS A O 1
ATOM 2715 N N . TYR A 1 339 ? 13.521 -2.094 10.222 1.00 90.31 339 TYR A N 1
ATOM 2716 C CA . TYR A 1 339 ? 14.171 -0.857 10.653 1.00 90.31 339 TYR A CA 1
ATOM 2717 C C . TYR A 1 339 ? 15.640 -1.075 11.037 1.00 90.31 339 TYR A C 1
ATOM 2719 O O . TYR A 1 339 ? 16.508 -0.296 10.642 1.00 90.31 339 TYR A O 1
ATOM 2727 N N . GLU A 1 340 ? 15.947 -2.154 11.759 1.00 88.94 340 GLU A N 1
ATOM 2728 C CA . GLU A 1 340 ? 17.320 -2.531 12.094 1.00 88.94 340 GLU A CA 1
ATOM 2729 C C . GLU A 1 340 ? 18.156 -2.794 10.838 1.00 88.94 340 GLU A C 1
ATOM 2731 O O . GLU A 1 340 ? 19.305 -2.353 10.767 1.00 88.94 340 GLU A O 1
ATOM 2736 N N . GLY A 1 341 ? 17.578 -3.448 9.825 1.00 89.12 341 GLY A N 1
ATOM 2737 C CA . GLY A 1 341 ? 18.222 -3.643 8.525 1.00 89.12 341 GLY A CA 1
ATOM 2738 C C . GLY A 1 341 ? 18.627 -2.323 7.860 1.00 89.12 341 GLY A C 1
ATOM 2739 O O . GLY A 1 341 ? 19.745 -2.198 7.350 1.00 89.12 341 GLY A O 1
ATOM 2740 N N . ILE A 1 342 ? 17.766 -1.305 7.939 1.00 89.62 342 ILE A N 1
ATOM 2741 C CA . ILE A 1 342 ? 18.075 0.043 7.444 1.00 89.62 342 ILE A CA 1
ATOM 2742 C C . ILE A 1 342 ? 19.197 0.681 8.256 1.00 89.62 342 ILE A C 1
ATOM 2744 O O . ILE A 1 342 ? 20.147 1.192 7.671 1.00 89.62 342 ILE A O 1
ATOM 2748 N N . LEU A 1 343 ? 19.131 0.640 9.590 1.00 89.06 343 LEU A N 1
ATOM 2749 C CA . LEU A 1 343 ? 20.163 1.243 10.440 1.00 89.06 343 LEU A CA 1
ATOM 2750 C C . LEU A 1 343 ? 21.549 0.632 10.199 1.00 89.06 343 LEU A C 1
ATOM 2752 O O . LEU A 1 343 ? 22.539 1.362 10.194 1.00 89.06 343 LEU A O 1
ATOM 2756 N N . ARG A 1 344 ? 21.622 -0.683 9.958 1.00 90.06 344 ARG A N 1
ATOM 2757 C CA . ARG A 1 344 ? 22.875 -1.370 9.604 1.00 90.06 344 ARG A CA 1
ATOM 2758 C C . ARG A 1 344 ? 23.392 -0.961 8.223 1.00 90.06 344 ARG A C 1
ATOM 2760 O O . ARG A 1 344 ? 24.601 -0.862 8.036 1.00 90.06 344 ARG A O 1
ATOM 2767 N N . SER A 1 345 ? 22.494 -0.704 7.274 1.00 90.88 345 SER A N 1
ATOM 2768 C CA . SER A 1 345 ? 22.848 -0.346 5.893 1.00 90.88 345 SER A CA 1
ATOM 2769 C C . SER A 1 345 ? 23.166 1.145 5.720 1.00 90.88 345 SER A C 1
ATOM 2771 O O . SER A 1 345 ? 23.963 1.516 4.858 1.00 90.88 345 SER A O 1
ATOM 2773 N N . LEU A 1 346 ? 22.605 2.008 6.574 1.00 90.25 346 LEU A N 1
ATOM 2774 C CA . LEU A 1 346 ? 22.688 3.463 6.460 1.00 90.25 346 LEU A CA 1
ATOM 2775 C C . LEU A 1 346 ? 24.121 4.020 6.357 1.00 90.25 346 LEU A C 1
ATOM 2777 O O . LEU A 1 346 ? 24.327 4.914 5.535 1.00 90.25 346 LEU A O 1
ATOM 2781 N N . PRO A 1 347 ? 25.124 3.558 7.134 1.00 91.38 347 PRO A N 1
ATOM 2782 C CA . PRO A 1 347 ? 26.492 4.054 6.990 1.00 91.38 347 PRO A CA 1
ATOM 2783 C C . PRO A 1 347 ? 27.063 3.818 5.587 1.00 91.38 347 PRO A C 1
ATOM 2785 O O . PRO A 1 347 ? 27.728 4.698 5.046 1.00 91.38 347 PRO A O 1
ATOM 2788 N N . TYR A 1 348 ? 26.761 2.669 4.975 1.00 92.00 348 TYR A N 1
ATOM 2789 C CA . TYR A 1 348 ? 27.198 2.335 3.618 1.00 92.00 348 TYR A CA 1
ATOM 2790 C C . TYR A 1 348 ? 26.483 3.194 2.584 1.00 92.00 348 TYR A C 1
ATOM 2792 O O . TYR A 1 348 ? 27.136 3.772 1.718 1.00 92.00 348 TYR A O 1
ATOM 2800 N N . TRP A 1 349 ? 25.163 3.343 2.725 1.00 92.88 349 TRP A N 1
ATOM 2801 C CA . TRP A 1 349 ? 24.372 4.201 1.845 1.00 92.88 349 TRP A CA 1
ATOM 2802 C C . TRP A 1 349 ? 24.852 5.649 1.890 1.00 92.88 349 TRP A C 1
ATOM 2804 O O . TRP A 1 349 ? 24.984 6.275 0.850 1.00 92.88 349 TRP A O 1
ATOM 2814 N N . LYS A 1 350 ? 25.210 6.171 3.071 1.00 91.56 350 LYS A N 1
ATOM 2815 C CA . LYS A 1 350 ? 25.776 7.522 3.214 1.00 91.56 350 LYS A CA 1
ATOM 2816 C C . LYS A 1 350 ? 27.105 7.702 2.489 1.00 91.56 350 LYS A C 1
ATOM 2818 O O . LYS A 1 350 ? 27.329 8.754 1.912 1.00 91.56 350 LYS A O 1
ATOM 2823 N N . VAL A 1 351 ? 27.995 6.712 2.555 1.00 91.81 351 VAL A N 1
ATOM 2824 C CA . VAL A 1 351 ? 29.316 6.796 1.911 1.00 91.81 351 VAL A CA 1
ATOM 2825 C C . VAL A 1 351 ? 29.202 6.701 0.391 1.00 91.81 351 VAL A C 1
ATOM 2827 O O . VAL A 1 351 ? 29.969 7.348 -0.313 1.00 91.81 351 VAL A O 1
ATOM 2830 N N . GLN A 1 352 ? 28.271 5.887 -0.104 1.00 89.44 352 GLN A N 1
ATOM 2831 C CA . GLN A 1 352 ? 28.093 5.624 -1.535 1.00 89.44 352 GLN A CA 1
ATOM 2832 C C . GLN A 1 352 ? 27.019 6.503 -2.193 1.00 89.44 352 GLN A C 1
ATOM 2834 O O . GLN A 1 352 ? 26.824 6.405 -3.397 1.00 89.44 352 GLN A O 1
ATOM 2839 N N . GLU A 1 353 ? 26.300 7.308 -1.406 1.00 89.44 353 GLU A N 1
ATOM 2840 C CA . GLU A 1 353 ? 25.141 8.115 -1.819 1.00 89.44 353 GLU A CA 1
ATOM 2841 C C . GLU A 1 353 ? 24.056 7.328 -2.583 1.00 89.44 353 GLU A C 1
ATOM 2843 O O . GLU A 1 353 ? 23.285 7.902 -3.344 1.00 89.44 353 GLU A O 1
ATOM 2848 N N . SER A 1 354 ? 23.958 6.015 -2.341 1.00 89.62 354 SER A N 1
ATOM 2849 C CA . SER A 1 354 ? 23.065 5.100 -3.060 1.00 89.62 354 SER A CA 1
ATOM 2850 C C . SER A 1 354 ? 22.421 4.075 -2.122 1.00 89.62 354 SER A C 1
ATOM 2852 O O . SER A 1 354 ? 23.051 3.611 -1.165 1.00 89.62 354 SER A O 1
ATOM 2854 N N . ILE A 1 355 ? 21.162 3.711 -2.392 1.00 89.75 355 ILE A N 1
ATOM 2855 C CA . ILE A 1 355 ? 20.394 2.720 -1.631 1.00 89.75 355 ILE A CA 1
ATOM 2856 C C . ILE A 1 355 ? 20.448 1.380 -2.365 1.00 89.75 355 ILE A C 1
ATOM 2858 O O . ILE A 1 355 ? 19.776 1.159 -3.368 1.00 89.75 355 ILE A O 1
ATOM 2862 N N . PHE A 1 356 ? 21.207 0.443 -1.810 1.00 88.12 356 PHE A N 1
ATOM 2863 C CA . PHE A 1 356 ? 21.372 -0.900 -2.360 1.00 88.12 356 PHE A CA 1
ATOM 2864 C C . PHE A 1 356 ? 21.413 -1.947 -1.249 1.00 88.12 356 PHE A C 1
ATOM 2866 O O . PHE A 1 356 ? 21.566 -1.638 -0.063 1.00 88.12 356 PHE A O 1
ATOM 2873 N N . LYS A 1 357 ? 21.276 -3.218 -1.627 1.00 84.06 357 LYS A N 1
ATOM 2874 C CA . LYS A 1 357 ? 21.366 -4.322 -0.672 1.00 84.06 357 LYS A CA 1
ATOM 2875 C C . LYS A 1 357 ? 22.803 -4.450 -0.161 1.00 84.06 357 LYS A C 1
ATOM 2877 O O . LYS A 1 357 ? 23.709 -4.739 -0.936 1.00 84.06 357 LYS A O 1
ATOM 2882 N N . VAL A 1 358 ? 22.999 -4.289 1.145 1.00 83.00 358 VAL A N 1
ATOM 2883 C CA . VAL A 1 358 ? 24.296 -4.511 1.798 1.00 83.00 358 VAL A CA 1
ATOM 2884 C C . VAL A 1 358 ? 24.378 -5.969 2.254 1.00 83.00 358 VAL A C 1
ATOM 2886 O O . VAL A 1 358 ? 23.484 -6.453 2.949 1.00 83.00 358 VAL A O 1
ATOM 2889 N N . SER A 1 359 ? 25.430 -6.682 1.840 1.00 79.88 359 SER A N 1
ATOM 2890 C CA . SER A 1 359 ? 25.742 -8.016 2.367 1.00 79.88 359 SER A CA 1
ATOM 2891 C C . SER A 1 359 ? 26.559 -7.874 3.646 1.00 79.88 359 SER A C 1
ATOM 2893 O O . SER A 1 359 ? 27.567 -7.170 3.659 1.00 79.88 359 SER A O 1
ATOM 2895 N N . PHE A 1 360 ? 26.126 -8.539 4.715 1.00 74.06 360 PHE A N 1
ATOM 2896 C CA . PHE A 1 360 ? 26.829 -8.547 6.002 1.00 74.06 360 PHE A CA 1
ATOM 2897 C C . PHE A 1 360 ? 27.556 -9.874 6.269 1.00 74.06 360 PHE A C 1
ATOM 2899 O O . PHE A 1 360 ? 28.215 -9.997 7.295 1.00 74.06 360 PHE A O 1
ATOM 2906 N N . ASP A 1 361 ? 27.475 -10.838 5.344 1.00 62.97 361 ASP A N 1
ATOM 2907 C CA . ASP A 1 361 ? 28.056 -12.183 5.490 1.00 62.97 361 ASP A CA 1
ATOM 2908 C C . ASP A 1 361 ? 29.585 -12.227 5.258 1.00 62.97 361 ASP A C 1
ATOM 2910 O O . ASP A 1 361 ? 30.197 -13.289 5.352 1.00 62.97 361 ASP A O 1
ATOM 2914 N N . GLU A 1 362 ? 30.221 -11.082 4.980 1.00 44.16 362 GLU A N 1
ATOM 2915 C CA . GLU A 1 362 ? 31.667 -10.957 4.716 1.00 44.16 362 GLU A CA 1
ATOM 2916 C C . GLU A 1 362 ? 32.419 -10.076 5.738 1.00 44.16 362 GLU A C 1
ATOM 2918 O O . GLU A 1 362 ? 33.532 -9.628 5.455 1.00 44.16 362 GLU A O 1
ATOM 2923 N N . MET A 1 363 ? 31.838 -9.809 6.917 1.00 44.06 363 MET A N 1
ATOM 2924 C CA . MET A 1 363 ? 32.445 -8.945 7.948 1.00 44.06 363 MET A CA 1
ATOM 2925 C C . MET A 1 363 ? 32.973 -9.691 9.170 1.00 44.06 363 MET A C 1
ATOM 2927 O O . MET A 1 363 ? 32.199 -10.467 9.775 1.00 44.06 363 MET A O 1
#